Protein AF-A0AAW0CK93-F1 (afdb_monomer_lite)

Structure (mmCIF, N/CA/C/O backbone):
data_AF-A0AAW0CK93-F1
#
_entry.id   AF-A0AAW0CK93-F1
#
loop_
_atom_site.group_PDB
_atom_site.id
_atom_site.type_symbol
_atom_site.label_atom_id
_atom_site.label_alt_id
_atom_site.label_comp_id
_atom_site.label_asym_id
_atom_site.label_entity_id
_atom_site.label_seq_id
_atom_site.pdbx_PDB_ins_code
_atom_site.Cartn_x
_atom_site.Cartn_y
_atom_site.Cartn_z
_atom_site.occupancy
_atom_site.B_iso_or_equiv
_atom_site.auth_seq_id
_atom_site.auth_comp_id
_atom_site.auth_asym_id
_atom_site.auth_atom_id
_atom_site.pdbx_PDB_model_num
ATOM 1 N N . MET A 1 1 ? 8.264 -4.640 -43.968 1.00 39.88 1 MET A N 1
ATOM 2 C CA . MET A 1 1 ? 9.394 -4.719 -43.017 1.00 39.88 1 MET A CA 1
ATOM 3 C C . MET A 1 1 ? 9.968 -3.320 -42.868 1.00 39.88 1 MET A C 1
ATOM 5 O O . MET A 1 1 ? 10.603 -2.847 -43.797 1.00 39.88 1 MET A O 1
ATOM 9 N N . TYR A 1 2 ? 9.677 -2.628 -41.765 1.00 45.25 2 TYR A N 1
ATOM 10 C CA . TYR A 1 2 ? 10.269 -1.318 -41.473 1.00 45.25 2 TYR A CA 1
ATOM 11 C C . TYR A 1 2 ? 11.514 -1.537 -40.615 1.00 45.25 2 TYR A C 1
ATOM 13 O O . TYR A 1 2 ? 11.410 -2.000 -39.481 1.00 45.25 2 TYR A O 1
ATOM 21 N N . GLY A 1 3 ? 12.689 -1.271 -41.185 1.00 41.03 3 GLY A N 1
ATOM 22 C CA . GLY A 1 3 ? 13.959 -1.315 -40.470 1.00 41.03 3 GLY A CA 1
ATOM 23 C C . GLY A 1 3 ? 14.106 -0.079 -39.593 1.00 41.03 3 GLY A C 1
ATOM 24 O O . GLY A 1 3 ? 14.594 0.945 -40.057 1.00 41.03 3 GLY A O 1
ATOM 25 N N . PHE A 1 4 ? 13.669 -0.168 -38.337 1.00 44.50 4 PHE A N 1
ATOM 26 C CA . PHE A 1 4 ? 14.030 0.814 -37.317 1.00 44.50 4 PHE A CA 1
ATOM 27 C C . PHE A 1 4 ? 15.491 0.585 -36.934 1.00 44.50 4 PHE A C 1
ATOM 29 O O . PHE A 1 4 ? 15.845 -0.455 -36.379 1.00 44.50 4 PHE A O 1
ATOM 36 N N . THR A 1 5 ? 16.355 1.536 -37.274 1.00 53.88 5 THR A N 1
ATOM 37 C CA . THR A 1 5 ? 17.766 1.487 -36.895 1.00 53.88 5 THR A CA 1
ATOM 38 C C . THR A 1 5 ? 17.902 1.929 -35.437 1.00 53.88 5 THR A C 1
ATOM 40 O O . THR A 1 5 ? 17.274 2.897 -35.006 1.00 53.88 5 THR A O 1
ATOM 43 N N . SER A 1 6 ? 18.739 1.241 -34.653 1.00 52.81 6 SER A N 1
ATOM 44 C CA . SER A 1 6 ? 18.946 1.511 -33.217 1.00 52.81 6 SER A CA 1
ATOM 45 C C . SER A 1 6 ? 19.356 2.957 -32.889 1.00 52.81 6 SER A C 1
ATOM 47 O O . SER A 1 6 ? 19.274 3.373 -31.737 1.00 52.81 6 SER A O 1
ATOM 49 N N . SER A 1 7 ? 19.769 3.739 -33.891 1.00 50.81 7 SER A N 1
ATOM 50 C CA . SER A 1 7 ? 20.107 5.157 -33.755 1.00 50.81 7 SER A CA 1
ATOM 51 C C . SER A 1 7 ? 18.882 6.050 -33.509 1.00 50.81 7 SER A C 1
ATOM 53 O O . SER A 1 7 ? 18.977 6.976 -32.706 1.00 50.81 7 SER A O 1
ATOM 55 N N . GLN A 1 8 ? 17.721 5.753 -34.107 1.00 55.56 8 GLN A N 1
ATOM 56 C CA . GLN A 1 8 ? 16.501 6.552 -33.897 1.00 55.56 8 GLN A CA 1
ATOM 57 C C . GLN A 1 8 ? 15.962 6.419 -32.466 1.00 55.56 8 GLN A C 1
ATOM 59 O O . GLN A 1 8 ? 15.512 7.398 -31.879 1.00 55.56 8 GLN A O 1
ATOM 64 N N . TYR A 1 9 ? 16.126 5.244 -31.853 1.00 59.44 9 TYR A N 1
ATOM 65 C CA . TYR A 1 9 ? 15.656 4.980 -30.491 1.00 59.44 9 TYR A CA 1
ATOM 66 C C . TYR A 1 9 ? 16.345 5.857 -29.433 1.00 59.44 9 TYR A C 1
ATOM 68 O O . TYR A 1 9 ? 15.723 6.249 -28.449 1.00 59.44 9 TYR A O 1
ATOM 76 N N . LEU A 1 10 ? 17.628 6.185 -29.624 1.00 54.22 10 LEU A N 1
ATOM 77 C CA . LEU A 1 10 ? 18.375 7.028 -28.684 1.00 54.22 10 LEU A CA 1
ATOM 78 C C . LEU A 1 10 ? 17.988 8.509 -28.797 1.00 54.22 10 LEU A C 1
ATOM 80 O O . LEU A 1 10 ? 17.931 9.202 -27.782 1.00 54.22 10 LEU A O 1
ATOM 84 N N . VAL A 1 11 ? 17.675 8.979 -30.008 1.00 64.38 11 VAL A N 1
ATOM 85 C CA . VAL A 1 11 ? 17.217 10.357 -30.243 1.00 64.38 11 VAL A CA 1
ATOM 86 C C . VAL A 1 11 ? 15.824 10.565 -29.646 1.00 64.38 11 VAL A C 1
ATOM 88 O O . VAL A 1 11 ? 15.601 11.551 -28.943 1.00 64.38 11 VAL A O 1
ATOM 91 N N . ASP A 1 12 ? 14.921 9.598 -29.816 1.00 58.44 12 ASP A N 1
ATOM 92 C CA . ASP A 1 12 ? 13.561 9.685 -29.276 1.00 58.44 12 ASP A CA 1
ATOM 93 C C . ASP A 1 12 ? 13.537 9.672 -27.739 1.00 58.44 12 ASP A C 1
ATOM 95 O O . ASP A 1 12 ? 12.766 10.411 -27.124 1.00 58.44 12 ASP A O 1
ATOM 99 N N . VAL A 1 13 ? 14.423 8.908 -27.087 1.00 62.16 13 VAL A N 1
ATOM 100 C CA . VAL A 1 13 ? 14.549 8.907 -25.616 1.00 62.16 13 VAL A CA 1
ATOM 101 C C . VAL A 1 13 ? 15.081 10.248 -25.093 1.00 62.16 13 VAL A C 1
ATOM 103 O O . VAL A 1 13 ? 14.591 10.740 -24.075 1.00 62.16 13 VAL A O 1
ATOM 106 N N . ALA A 1 14 ? 16.034 10.875 -25.790 1.00 62.53 14 ALA A N 1
ATOM 107 C CA . ALA A 1 14 ? 16.561 12.185 -25.406 1.00 62.53 14 ALA A CA 1
ATOM 108 C C . ALA A 1 14 ? 15.508 13.302 -25.543 1.00 62.53 14 ALA A C 1
ATOM 110 O O . ALA A 1 14 ? 15.401 14.158 -24.662 1.00 62.53 14 ALA A O 1
ATOM 111 N N . ILE A 1 15 ? 14.682 13.259 -26.595 1.00 70.06 15 ILE A N 1
ATOM 112 C CA . ILE A 1 15 ? 13.577 14.210 -26.813 1.00 70.06 15 ILE A CA 1
ATOM 113 C C . ILE A 1 15 ? 12.449 14.007 -25.787 1.00 70.06 15 ILE A C 1
ATOM 115 O O . ILE A 1 15 ? 11.804 14.970 -25.365 1.00 70.06 15 ILE A O 1
ATOM 119 N N . LEU A 1 16 ? 12.209 12.771 -25.337 1.00 62.50 16 LEU A N 1
ATOM 120 C CA . LEU A 1 16 ? 11.184 12.497 -24.328 1.00 62.50 16 LEU A CA 1
ATOM 121 C C . LEU A 1 16 ? 11.581 13.009 -22.932 1.00 62.50 16 LEU A C 1
ATOM 123 O O . LEU A 1 16 ? 10.722 13.453 -22.173 1.00 62.50 16 LEU A O 1
ATOM 127 N N . LEU A 1 17 ? 12.876 12.968 -22.597 1.00 62.78 17 LEU A N 1
ATOM 128 C CA . LEU A 1 17 ? 13.397 13.458 -21.316 1.00 62.78 17 LEU A CA 1
ATOM 129 C C . LEU A 1 17 ? 13.457 14.990 -21.244 1.00 62.78 17 LEU A C 1
ATOM 131 O O . LEU A 1 17 ? 13.272 15.545 -20.161 1.00 62.78 17 LEU A O 1
ATOM 135 N N . SER A 1 18 ? 13.657 15.682 -22.371 1.00 66.00 18 SER A N 1
ATOM 136 C CA . SER A 1 18 ? 13.684 17.151 -22.416 1.00 66.00 18 SER A CA 1
ATOM 137 C C . SER A 1 18 ? 12.297 17.803 -22.344 1.00 66.00 18 SER A C 1
ATOM 139 O O . SER A 1 18 ? 12.198 18.971 -21.977 1.00 66.00 18 SER A O 1
ATOM 141 N N . ASN A 1 19 ? 11.224 17.054 -22.626 1.00 63.69 19 ASN A N 1
ATOM 142 C CA . ASN A 1 19 ? 9.841 17.547 -22.602 1.00 63.69 19 ASN A CA 1
ATOM 143 C C . ASN A 1 19 ? 9.056 17.179 -21.331 1.00 63.69 19 ASN A C 1
ATOM 145 O O . ASN A 1 19 ? 7.844 17.398 -21.271 1.00 63.69 19 ASN A O 1
ATOM 149 N N . LEU A 1 20 ? 9.704 16.624 -20.299 1.00 61.06 20 LEU A N 1
ATOM 150 C CA . LEU A 1 20 ? 9.025 16.382 -19.027 1.00 61.06 20 LEU A CA 1
ATOM 151 C C . LEU A 1 20 ? 8.654 17.730 -18.379 1.00 61.06 20 LEU A C 1
ATOM 153 O O . LEU A 1 20 ? 9.548 18.529 -18.088 1.00 61.06 20 LEU A O 1
ATOM 157 N N . PRO A 1 21 ? 7.359 18.005 -18.125 1.00 47.47 21 PRO A N 1
ATOM 158 C CA . PRO A 1 21 ? 6.943 19.256 -17.514 1.00 47.47 21 PRO A CA 1
ATOM 159 C C . PRO A 1 21 ? 7.542 19.346 -16.111 1.00 47.47 21 PRO A C 1
ATOM 161 O O . PRO A 1 21 ? 7.198 18.571 -15.214 1.00 47.47 21 PRO A O 1
ATOM 164 N N . THR A 1 22 ? 8.442 20.309 -15.911 1.00 53.31 22 THR A N 1
ATOM 165 C CA . THR A 1 22 ? 8.939 20.695 -14.592 1.00 53.31 22 THR A CA 1
ATOM 166 C C . THR A 1 22 ? 7.770 21.272 -13.806 1.00 53.31 22 THR A C 1
ATOM 168 O O . THR A 1 22 ? 7.430 22.451 -13.884 1.00 53.31 22 THR A O 1
ATOM 171 N N . ARG A 1 23 ? 7.091 20.392 -13.068 1.00 49.09 23 ARG A N 1
ATOM 172 C CA . ARG A 1 23 ? 5.984 20.742 -12.186 1.00 49.09 23 ARG A CA 1
ATOM 173 C C . ARG A 1 23 ? 6.537 21.660 -11.094 1.00 49.09 23 ARG A C 1
ATOM 175 O O . ARG A 1 23 ? 7.122 21.191 -10.123 1.00 49.09 23 ARG A O 1
ATOM 182 N N . ARG A 1 24 ? 6.390 22.975 -11.285 1.00 47.03 24 ARG A N 1
ATOM 183 C CA . ARG A 1 24 ? 6.686 24.002 -10.280 1.00 47.03 24 ARG A CA 1
ATOM 184 C C . ARG A 1 24 ? 5.765 23.773 -9.081 1.00 47.03 24 ARG A C 1
ATOM 186 O O . ARG A 1 24 ? 4.604 24.166 -9.106 1.00 47.03 24 ARG A O 1
ATOM 193 N N . SER A 1 25 ? 6.263 23.096 -8.051 1.00 44.84 25 SER A N 1
ATOM 194 C CA . SER A 1 25 ? 5.653 23.129 -6.723 1.00 44.84 25 SER A CA 1
ATOM 195 C C . SER A 1 25 ? 6.022 24.446 -6.030 1.00 44.84 25 SER A C 1
ATOM 197 O O . SER A 1 25 ? 7.159 24.901 -6.189 1.00 44.84 25 SER A O 1
ATOM 199 N N . PRO A 1 26 ? 5.112 25.050 -5.249 1.00 55.62 26 PRO A N 1
ATOM 200 C CA . PRO A 1 26 ? 5.429 26.228 -4.458 1.00 55.62 26 PRO A CA 1
ATOM 201 C C . PRO A 1 26 ? 6.499 25.912 -3.405 1.00 55.62 26 PRO A C 1
ATOM 203 O O . PRO A 1 26 ? 6.617 24.793 -2.904 1.00 55.62 26 PRO A O 1
ATOM 206 N N . GLN A 1 27 ? 7.313 26.933 -3.162 1.00 49.75 27 GLN A N 1
ATOM 207 C CA . GLN A 1 27 ? 8.606 26.945 -2.491 1.00 49.75 27 GLN A CA 1
ATOM 208 C C . GLN A 1 27 ? 8.634 26.209 -1.141 1.00 49.75 27 GLN A C 1
ATOM 210 O O . GLN A 1 27 ? 7.911 26.542 -0.207 1.00 49.75 27 GLN A O 1
ATOM 215 N N . ARG A 1 28 ? 9.569 25.263 -1.019 1.00 42.66 28 ARG A N 1
ATOM 216 C CA . ARG A 1 28 ? 10.242 24.931 0.242 1.00 42.66 28 ARG A CA 1
ATOM 217 C C . ARG A 1 28 ? 11.744 25.153 0.034 1.00 42.66 28 ARG A C 1
ATOM 219 O O . ARG A 1 28 ? 12.216 24.877 -1.072 1.00 42.66 28 ARG A O 1
ATOM 226 N N . PRO A 1 29 ? 12.486 25.662 1.032 1.00 46.41 29 PRO A N 1
ATOM 227 C CA . PRO A 1 29 ? 13.915 25.919 0.897 1.00 46.41 29 PRO A CA 1
ATOM 228 C C . PRO A 1 29 ? 14.659 24.610 0.619 1.00 46.41 29 PRO A C 1
ATOM 230 O O . PRO A 1 29 ? 14.556 23.629 1.353 1.00 46.41 29 PRO A O 1
ATOM 233 N N . VAL A 1 30 ? 15.354 24.605 -0.514 1.00 41.44 30 VAL A N 1
ATOM 234 C CA . VAL A 1 30 ? 16.080 23.473 -1.079 1.00 41.44 30 VAL A CA 1
ATOM 235 C C . VAL A 1 30 ? 17.460 23.425 -0.434 1.00 41.44 30 VAL A C 1
ATOM 237 O O . VAL A 1 30 ? 18.284 24.307 -0.664 1.00 41.44 30 VAL A O 1
ATOM 240 N N . LEU A 1 31 ? 17.724 22.374 0.342 1.00 48.28 31 LEU A N 1
ATOM 241 C CA . LEU A 1 31 ? 19.091 21.908 0.556 1.00 48.28 31 LEU A CA 1
ATOM 242 C C . LEU A 1 31 ? 19.623 21.399 -0.789 1.00 48.28 31 LEU A C 1
ATOM 244 O O . LEU A 1 31 ? 18.987 20.584 -1.459 1.00 48.28 31 LEU A O 1
ATOM 248 N N . ALA A 1 32 ? 20.756 21.965 -1.192 1.00 43.97 32 ALA A N 1
ATOM 249 C CA . ALA A 1 32 ? 21.388 21.798 -2.489 1.00 43.97 32 ALA A CA 1
ATOM 250 C C . ALA A 1 32 ? 21.559 20.320 -2.901 1.00 43.97 32 ALA A C 1
ATOM 252 O O . ALA A 1 32 ? 22.126 19.534 -2.139 1.00 43.97 32 ALA A O 1
ATOM 253 N N . PRO A 1 33 ? 21.155 19.928 -4.123 1.00 48.72 33 PRO A N 1
ATOM 254 C CA . PRO A 1 33 ? 21.622 18.689 -4.718 1.00 48.72 33 PRO A CA 1
ATOM 255 C C . PRO A 1 33 ? 23.027 18.898 -5.293 1.00 48.72 33 PRO A C 1
ATOM 257 O O . PRO A 1 33 ? 23.225 19.674 -6.230 1.00 48.72 33 PRO A O 1
ATOM 260 N N . CYS A 1 34 ? 24.003 18.177 -4.739 1.00 41.59 34 CYS A N 1
ATOM 261 C CA . CYS A 1 34 ? 25.299 17.977 -5.373 1.00 41.59 34 CYS A CA 1
ATOM 262 C C . CYS A 1 34 ? 25.100 17.438 -6.795 1.00 41.59 34 CYS A C 1
ATOM 264 O O . CYS A 1 34 ? 24.426 16.433 -7.027 1.00 41.59 34 CYS A O 1
ATOM 266 N N . LEU A 1 35 ? 25.694 18.162 -7.734 1.00 44.03 35 LEU A N 1
ATOM 267 C CA . LEU A 1 35 ? 25.667 17.952 -9.170 1.00 44.03 35 LEU A CA 1
ATOM 268 C C . LEU A 1 35 ? 26.201 16.559 -9.532 1.00 44.03 35 LEU A C 1
ATOM 270 O O . LEU A 1 35 ? 27.408 16.328 -9.517 1.00 44.03 35 LEU A O 1
ATOM 274 N N . VAL A 1 36 ? 25.317 15.650 -9.947 1.00 44.72 36 VAL A N 1
ATOM 275 C CA . VAL A 1 36 ? 25.708 14.507 -10.784 1.00 44.72 36 VAL A CA 1
ATOM 276 C C . VAL A 1 36 ? 25.799 15.021 -12.217 1.00 44.72 36 VAL A C 1
ATOM 278 O O . VAL A 1 36 ? 24.871 14.925 -13.016 1.00 44.72 36 VAL A O 1
ATOM 281 N N . SER A 1 37 ? 26.932 15.658 -12.499 1.00 48.31 37 SER A N 1
ATOM 282 C CA . SER A 1 37 ? 27.385 15.992 -13.843 1.00 48.31 37 SER A CA 1
ATOM 283 C C . SER A 1 37 ? 28.100 14.766 -14.406 1.00 48.31 37 SER A C 1
ATOM 285 O O . SER A 1 37 ? 29.305 14.601 -14.243 1.00 48.31 37 SER A O 1
ATOM 287 N N . THR A 1 38 ? 27.351 13.857 -15.024 1.00 50.09 38 THR A N 1
ATOM 288 C CA . THR A 1 38 ? 27.930 12.766 -15.818 1.00 50.09 38 THR A CA 1
ATOM 289 C C . THR A 1 38 ? 27.483 12.900 -17.264 1.00 50.09 38 THR A C 1
ATOM 291 O O . THR A 1 38 ? 26.428 12.417 -17.659 1.00 50.09 38 THR A O 1
ATOM 294 N N . ALA A 1 39 ? 28.335 13.600 -18.014 1.00 44.12 39 ALA A N 1
ATOM 295 C CA . ALA A 1 39 ? 28.773 13.263 -19.363 1.00 44.12 39 ALA A CA 1
ATOM 296 C C . ALA A 1 39 ? 27.678 12.953 -20.402 1.00 44.12 39 ALA A C 1
ATOM 298 O O . ALA A 1 39 ? 27.430 11.804 -20.765 1.00 44.12 39 ALA A O 1
ATOM 299 N N . LEU A 1 40 ? 27.123 14.016 -20.987 1.00 44.31 40 LEU A N 1
ATOM 300 C CA . LEU A 1 40 ? 26.55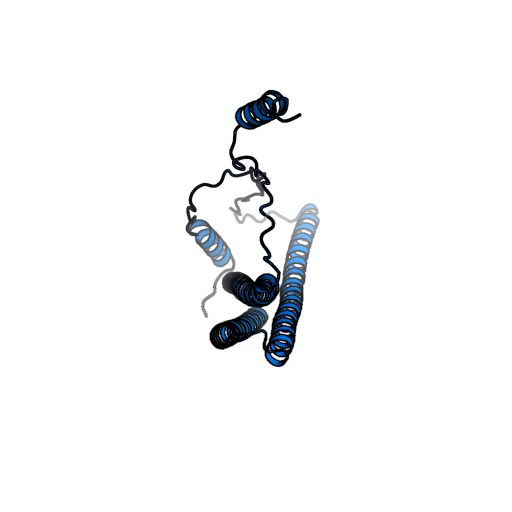9 13.966 -22.334 1.00 44.31 40 LEU A CA 1
ATOM 301 C C . LEU A 1 40 ? 27.735 13.932 -23.332 1.00 44.31 40 LEU A C 1
ATOM 303 O O . LEU A 1 40 ? 28.229 14.970 -23.766 1.00 44.31 40 LEU A O 1
ATOM 307 N N . VAL A 1 41 ? 28.258 12.740 -23.629 1.00 49.91 41 VAL A N 1
ATOM 308 C CA . VAL A 1 41 ? 29.292 12.562 -24.661 1.00 49.91 41 VAL A CA 1
ATOM 309 C C . VAL A 1 41 ? 28.622 12.624 -26.031 1.00 49.91 41 VAL A C 1
ATOM 311 O O . VAL A 1 41 ? 27.844 11.746 -26.400 1.00 49.91 41 VAL A O 1
ATOM 314 N N . CYS A 1 42 ? 28.930 13.682 -26.780 1.00 43.22 42 CYS A N 1
ATOM 315 C CA . CYS A 1 42 ? 28.555 13.859 -28.176 1.00 43.22 42 CYS A CA 1
ATOM 316 C C . CYS A 1 42 ? 29.108 12.710 -29.038 1.00 43.22 42 CYS A C 1
ATOM 318 O O . CYS A 1 42 ? 30.294 12.664 -29.355 1.00 43.22 42 CYS A O 1
ATOM 320 N N . LEU A 1 43 ? 28.230 11.793 -29.444 1.00 45.09 43 LEU A N 1
ATOM 321 C CA . LEU A 1 43 ? 28.485 10.772 -30.460 1.00 45.09 43 LEU A CA 1
ATOM 322 C C . LEU A 1 43 ? 28.196 11.349 -31.852 1.00 45.09 43 LEU A C 1
ATOM 324 O O . LEU A 1 43 ? 27.156 11.094 -32.450 1.00 45.09 43 LEU A O 1
ATOM 328 N N . SER A 1 44 ? 29.136 12.121 -32.386 1.00 48.28 44 SER A N 1
ATOM 329 C CA . SER A 1 44 ? 29.250 12.366 -33.828 1.00 48.28 44 SER A CA 1
ATOM 330 C C . SER A 1 44 ? 30.382 11.490 -34.364 1.00 48.28 44 SER A C 1
ATOM 332 O O . SER A 1 44 ? 31.514 11.936 -34.534 1.00 48.28 44 SER A O 1
ATOM 334 N N . PHE A 1 45 ? 30.081 10.200 -34.543 1.00 45.00 45 PHE A N 1
ATOM 335 C CA . PHE A 1 45 ? 31.020 9.201 -35.050 1.00 45.00 45 PHE A CA 1
ATOM 336 C C . PHE A 1 45 ? 31.064 9.287 -36.580 1.00 45.00 45 PHE A C 1
ATOM 338 O O . PHE A 1 45 ? 30.180 8.796 -37.279 1.00 45.00 45 PHE A O 1
ATOM 345 N N . SER A 1 46 ? 32.089 9.962 -37.093 1.00 52.16 46 SER A N 1
ATOM 346 C CA . SER A 1 46 ? 32.427 9.955 -38.514 1.00 52.16 46 SER A CA 1
ATOM 347 C C . SER A 1 46 ? 33.009 8.583 -38.870 1.00 52.16 46 SER A C 1
ATOM 349 O O . SER A 1 46 ? 34.011 8.160 -38.292 1.00 52.16 46 SER A O 1
ATOM 351 N N . THR A 1 47 ? 32.364 7.855 -39.782 1.00 48.81 47 THR A N 1
ATOM 352 C CA . THR A 1 47 ? 32.761 6.509 -40.218 1.00 48.81 47 THR A CA 1
ATOM 353 C C . THR A 1 47 ? 33.959 6.575 -41.165 1.00 48.81 47 THR A C 1
ATOM 355 O O . THR A 1 47 ? 33.828 6.424 -42.377 1.00 48.81 47 THR A O 1
ATOM 358 N N . SER A 1 48 ? 35.141 6.801 -40.607 1.00 54.34 48 SER A N 1
ATOM 359 C CA . SER A 1 48 ? 36.416 6.486 -41.246 1.00 54.34 48 SER A CA 1
ATOM 360 C C . SER A 1 48 ? 36.997 5.315 -40.469 1.00 54.34 48 SER A C 1
ATOM 362 O O . SER A 1 48 ? 37.344 5.487 -39.306 1.00 54.34 48 SER A O 1
ATOM 364 N N . ILE A 1 49 ? 37.040 4.125 -41.070 1.00 52.06 49 ILE A N 1
ATOM 365 C CA . ILE A 1 49 ? 37.576 2.906 -40.449 1.00 52.06 49 ILE A CA 1
ATOM 366 C C . ILE A 1 49 ? 39.100 2.907 -40.665 1.00 52.06 49 ILE A C 1
ATOM 368 O O . ILE A 1 49 ? 39.530 2.642 -41.790 1.00 52.06 49 ILE A O 1
ATOM 372 N N . PRO A 1 50 ? 39.939 3.223 -39.656 1.00 53.66 50 PRO A N 1
ATOM 373 C CA . PRO A 1 50 ? 41.376 3.018 -39.775 1.00 53.66 50 PRO A CA 1
ATOM 374 C C . PRO A 1 50 ? 41.725 1.520 -39.665 1.00 53.66 50 PRO A C 1
ATOM 376 O O . PRO A 1 50 ? 40.973 0.746 -39.065 1.00 53.66 50 PRO A O 1
ATOM 379 N N . PRO A 1 51 ? 42.873 1.093 -40.221 1.00 57.75 51 PRO A N 1
ATOM 380 C CA . PRO A 1 51 ? 43.369 -0.271 -40.076 1.00 57.75 51 PRO A CA 1
ATOM 381 C C . PRO A 1 51 ? 43.684 -0.601 -38.605 1.00 57.75 51 PRO A C 1
ATOM 383 O O . PRO A 1 51 ? 44.289 0.192 -37.885 1.00 57.75 51 PRO A O 1
ATOM 386 N N . LEU A 1 52 ? 43.248 -1.790 -38.180 1.00 46.09 52 LEU A N 1
ATOM 387 C CA . LEU A 1 52 ? 43.285 -2.302 -36.808 1.00 46.09 52 LEU A CA 1
ATOM 388 C C . LEU A 1 52 ? 44.723 -2.466 -36.288 1.00 46.09 52 LEU A C 1
ATOM 390 O O . LEU A 1 52 ? 45.446 -3.371 -36.701 1.00 46.09 52 LEU A O 1
ATOM 394 N N . THR A 1 53 ? 45.115 -1.620 -35.337 1.00 59.56 53 THR A N 1
ATOM 395 C CA . THR A 1 53 ? 46.297 -1.815 -34.485 1.00 59.56 53 THR A CA 1
ATOM 396 C C . THR A 1 53 ? 45.896 -2.543 -33.189 1.00 59.56 53 THR A C 1
ATOM 398 O O . THR A 1 53 ? 44.731 -2.478 -32.783 1.00 59.56 53 THR A O 1
ATOM 401 N N . PRO A 1 54 ? 46.824 -3.244 -32.504 1.00 58.44 54 PRO A N 1
ATOM 402 C CA . PRO A 1 54 ? 46.528 -4.041 -31.303 1.00 58.44 54 PRO A CA 1
ATOM 403 C C . PRO A 1 54 ? 45.883 -3.264 -30.135 1.00 58.44 54 PRO A C 1
ATOM 405 O O . PRO A 1 54 ? 45.313 -3.891 -29.248 1.00 58.44 54 PRO A O 1
ATOM 408 N N . SER A 1 55 ? 45.870 -1.924 -30.156 1.00 58.06 55 SER A N 1
ATOM 409 C CA . SER A 1 55 ? 45.163 -1.097 -29.163 1.00 58.06 55 SER A CA 1
ATOM 410 C C . SER A 1 55 ? 43.633 -1.107 -29.308 1.00 58.06 55 SER A C 1
ATOM 412 O O . SER A 1 55 ? 42.919 -0.775 -28.362 1.00 58.06 55 SER A O 1
ATOM 414 N N . MET A 1 56 ? 43.090 -1.511 -30.463 1.00 54.97 56 MET A N 1
ATOM 415 C CA . MET A 1 56 ? 41.637 -1.556 -30.672 1.00 54.97 56 MET A CA 1
ATOM 416 C C . MET A 1 56 ? 40.965 -2.769 -30.016 1.00 54.97 56 MET A C 1
ATOM 418 O O . MET A 1 56 ? 39.791 -2.691 -29.652 1.00 54.97 56 MET A O 1
ATOM 422 N N . ALA A 1 57 ? 41.694 -3.873 -29.825 1.00 59.97 57 ALA A N 1
ATOM 423 C CA . ALA A 1 57 ? 41.163 -5.065 -29.166 1.00 59.97 57 ALA A CA 1
ATOM 424 C C . ALA A 1 57 ? 40.876 -4.812 -27.672 1.00 59.97 57 ALA A C 1
ATOM 426 O O . ALA A 1 57 ? 39.836 -5.230 -27.163 1.00 59.97 57 ALA A O 1
ATOM 427 N N . GLU A 1 58 ? 41.743 -4.057 -26.990 1.00 55.84 58 GLU A N 1
ATOM 428 C CA . GLU A 1 58 ? 41.554 -3.680 -25.582 1.00 55.84 58 GLU A CA 1
ATOM 429 C C . GLU A 1 58 ? 40.398 -2.685 -25.398 1.00 55.84 58 GLU A C 1
ATOM 431 O O . GLU A 1 58 ? 39.582 -2.843 -24.487 1.00 55.84 58 GLU A O 1
ATOM 436 N N . ALA A 1 59 ? 40.249 -1.710 -26.303 1.00 58.97 59 ALA A N 1
ATOM 437 C CA . ALA A 1 59 ? 39.131 -0.765 -26.267 1.00 58.97 59 ALA A CA 1
ATOM 438 C C . ALA A 1 59 ? 37.771 -1.452 -26.507 1.00 58.97 59 ALA A C 1
ATOM 440 O O . ALA A 1 59 ? 36.782 -1.129 -25.845 1.00 58.97 59 ALA A O 1
ATOM 441 N N . ALA A 1 60 ? 37.717 -2.436 -27.412 1.00 58.69 60 ALA A N 1
ATOM 442 C CA . ALA A 1 60 ? 36.510 -3.221 -27.666 1.00 58.69 60 ALA A CA 1
ATOM 443 C C . ALA A 1 60 ? 36.126 -4.109 -26.467 1.00 58.69 60 ALA A C 1
ATOM 445 O O . ALA A 1 60 ? 34.947 -4.186 -26.111 1.00 58.69 60 ALA A O 1
ATOM 446 N N . ALA A 1 61 ? 37.106 -4.727 -25.798 1.00 61.25 61 ALA A N 1
ATOM 447 C CA . ALA A 1 61 ? 36.875 -5.516 -24.588 1.00 61.25 61 ALA A CA 1
ATOM 448 C C . ALA A 1 61 ? 36.365 -4.653 -23.418 1.00 61.25 61 ALA A C 1
ATOM 450 O O . ALA A 1 61 ? 35.443 -5.064 -22.711 1.00 61.25 61 ALA A O 1
ATOM 451 N N . ALA A 1 62 ? 36.889 -3.432 -23.253 1.00 60.44 62 ALA A N 1
ATOM 452 C CA . ALA A 1 62 ? 36.411 -2.483 -22.245 1.00 60.44 62 ALA A CA 1
ATOM 453 C C . ALA A 1 62 ? 34.955 -2.044 -22.495 1.00 60.44 62 ALA A C 1
ATOM 455 O O . ALA A 1 62 ? 34.157 -1.987 -21.557 1.00 60.44 62 ALA A O 1
ATOM 456 N N . PHE A 1 63 ? 34.573 -1.801 -23.755 1.00 59.06 63 PHE A N 1
ATOM 457 C CA . PHE A 1 63 ? 33.192 -1.461 -24.121 1.00 59.06 63 PHE A CA 1
ATOM 458 C C . PHE A 1 63 ? 32.215 -2.624 -23.913 1.00 59.06 63 PHE A C 1
ATOM 460 O O . PHE A 1 63 ? 31.121 -2.420 -23.383 1.00 59.06 63 PHE A O 1
ATOM 467 N N . LEU A 1 64 ? 32.604 -3.848 -24.281 1.00 60.47 64 LEU A N 1
ATOM 468 C CA . LEU A 1 64 ? 31.791 -5.043 -24.035 1.00 60.47 64 LEU A CA 1
ATOM 469 C C . LEU A 1 64 ? 31.649 -5.328 -22.531 1.00 60.47 64 LEU A C 1
ATOM 471 O O . LEU A 1 64 ? 30.556 -5.664 -22.073 1.00 60.47 64 LEU A O 1
ATOM 475 N N . GLY A 1 65 ? 32.714 -5.111 -21.752 1.00 60.28 65 GLY A N 1
ATOM 476 C CA . GLY A 1 65 ? 32.685 -5.201 -20.291 1.00 60.28 65 GLY A CA 1
ATOM 477 C C . GLY A 1 65 ? 31.756 -4.167 -19.648 1.00 60.28 65 GLY A C 1
ATOM 478 O O . GLY A 1 65 ? 30.950 -4.517 -18.787 1.00 60.28 65 GLY A O 1
ATOM 479 N N . ALA A 1 66 ? 31.797 -2.910 -20.104 1.00 60.19 66 ALA A N 1
ATOM 480 C CA . ALA A 1 66 ? 30.912 -1.850 -19.617 1.00 60.19 66 ALA A CA 1
ATOM 481 C C . ALA A 1 66 ? 29.437 -2.076 -20.005 1.00 60.19 66 ALA A C 1
ATOM 483 O O . ALA A 1 66 ? 28.537 -1.802 -19.214 1.00 60.19 66 ALA A O 1
ATOM 484 N N . GLY A 1 67 ? 29.163 -2.622 -21.194 1.00 58.34 67 GLY A N 1
ATOM 485 C CA . GLY A 1 67 ? 27.802 -2.987 -21.600 1.00 58.34 67 GLY A CA 1
ATOM 486 C C . GLY A 1 67 ? 27.215 -4.128 -20.760 1.00 58.34 67 GLY A C 1
ATOM 487 O O . GLY A 1 67 ? 26.048 -4.074 -20.360 1.00 58.34 67 GLY A O 1
ATOM 488 N N . ALA A 1 68 ? 28.029 -5.139 -20.438 1.00 61.66 68 ALA A N 1
ATOM 489 C CA . ALA A 1 68 ? 27.605 -6.288 -19.639 1.00 61.66 68 ALA A CA 1
ATOM 490 C C . ALA A 1 68 ? 27.240 -5.909 -18.191 1.00 61.66 68 ALA A C 1
ATOM 492 O O . ALA A 1 68 ? 26.254 -6.420 -17.652 1.00 61.66 68 ALA A O 1
ATOM 493 N N . THR A 1 69 ? 27.975 -4.981 -17.566 1.00 62.81 69 THR A N 1
ATOM 494 C CA . THR A 1 69 ? 27.689 -4.538 -16.188 1.00 62.81 69 THR A CA 1
ATOM 495 C C . THR A 1 69 ? 26.385 -3.744 -16.090 1.00 62.81 69 THR A C 1
ATOM 497 O O . THR A 1 69 ? 25.603 -3.968 -15.164 1.00 62.81 69 THR A O 1
ATOM 500 N N . VAL A 1 70 ? 26.089 -2.884 -17.072 1.00 60.53 70 VAL A N 1
ATOM 501 C CA . VAL A 1 70 ? 24.820 -2.134 -17.132 1.00 60.53 70 VAL A CA 1
ATOM 502 C C . VAL A 1 70 ? 23.629 -3.078 -17.337 1.00 60.53 70 VAL A C 1
ATOM 504 O O . VAL A 1 70 ? 22.601 -2.931 -16.672 1.00 60.53 70 VAL A O 1
ATOM 507 N N . GLY A 1 71 ? 23.777 -4.091 -18.198 1.00 58.69 71 GLY A N 1
ATOM 508 C CA . GLY A 1 71 ? 22.749 -5.114 -18.412 1.00 58.69 71 GLY A CA 1
ATOM 509 C C . GLY A 1 71 ? 22.445 -5.932 -17.150 1.00 58.69 71 GLY A C 1
ATOM 510 O O . GLY A 1 71 ? 21.278 -6.104 -16.789 1.00 58.69 71 GLY A O 1
ATOM 511 N N . ALA A 1 72 ? 23.480 -6.382 -16.434 1.00 60.66 72 ALA A N 1
ATOM 512 C CA . ALA A 1 72 ? 23.319 -7.131 -15.187 1.00 60.66 72 ALA A CA 1
ATOM 513 C C . ALA A 1 72 ? 22.662 -6.286 -14.078 1.00 60.66 72 ALA A C 1
ATOM 515 O O . ALA A 1 72 ? 21.748 -6.759 -13.399 1.00 60.66 72 ALA A O 1
ATOM 516 N N . ALA A 1 73 ? 23.056 -5.016 -13.933 1.00 60.72 73 ALA A N 1
ATOM 517 C CA . ALA A 1 73 ? 22.473 -4.109 -12.943 1.00 60.72 73 ALA A CA 1
ATOM 518 C C . ALA A 1 73 ? 20.976 -3.843 -13.192 1.00 60.72 73 ALA A C 1
ATOM 520 O O . ALA A 1 73 ? 20.185 -3.812 -12.246 1.00 60.72 73 ALA A O 1
ATOM 521 N N . ALA A 1 74 ? 20.561 -3.707 -14.457 1.00 60.47 74 ALA A N 1
ATOM 522 C CA . ALA A 1 74 ? 19.156 -3.515 -14.813 1.00 60.47 74 ALA A CA 1
ATOM 523 C C . ALA A 1 74 ? 18.287 -4.746 -14.487 1.00 60.47 74 ALA A C 1
ATOM 525 O O . ALA A 1 74 ? 17.159 -4.596 -14.008 1.00 60.47 74 ALA A O 1
ATOM 526 N N . LEU A 1 75 ? 18.814 -5.960 -14.692 1.00 60.59 75 LEU A N 1
ATOM 527 C CA . LEU A 1 75 ? 18.109 -7.205 -14.366 1.00 60.59 75 LEU A CA 1
ATOM 528 C C . LEU A 1 75 ? 17.959 -7.405 -12.851 1.00 60.59 75 LEU A C 1
ATOM 530 O O . LEU A 1 75 ? 16.866 -7.724 -12.380 1.00 60.59 75 LEU A O 1
ATOM 534 N N . VAL A 1 76 ? 19.018 -7.152 -12.077 1.00 64.12 76 VAL A N 1
ATOM 535 C CA . VAL A 1 7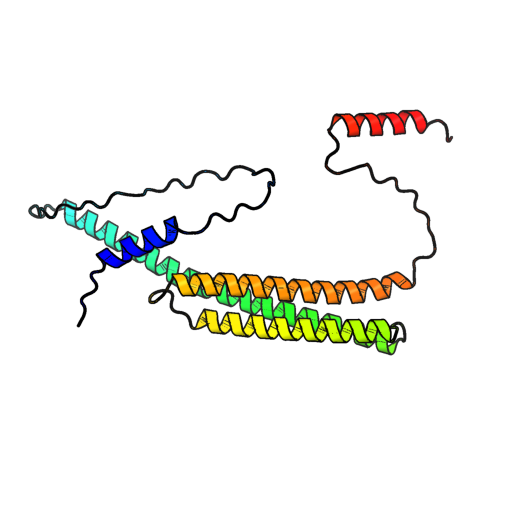6 ? 18.987 -7.271 -10.607 1.00 64.12 76 VAL A CA 1
ATOM 536 C C . VAL A 1 76 ? 18.112 -6.182 -9.970 1.00 64.12 76 VAL A C 1
ATOM 538 O O . VAL A 1 76 ? 17.402 -6.437 -8.997 1.00 64.12 76 VAL A O 1
ATOM 541 N N . GLY A 1 77 ? 18.089 -4.972 -10.536 1.00 61.03 77 GLY A N 1
ATOM 542 C CA . GLY A 1 77 ? 17.273 -3.868 -10.022 1.00 61.03 77 GLY A CA 1
ATOM 543 C C . GLY A 1 77 ? 15.759 -4.116 -10.095 1.00 61.03 77 GLY A C 1
ATOM 544 O O . GLY A 1 77 ? 15.011 -3.614 -9.250 1.00 61.03 77 GLY A O 1
ATOM 545 N N . GLY A 1 78 ? 15.298 -4.906 -11.071 1.00 68.06 78 GLY A N 1
ATOM 546 C CA . GLY A 1 78 ? 13.877 -5.200 -11.275 1.00 68.06 78 GLY A CA 1
ATOM 547 C C . GLY A 1 78 ? 13.273 -6.123 -10.213 1.00 68.06 78 GLY A C 1
ATOM 548 O O . GLY A 1 78 ? 12.178 -5.848 -9.720 1.00 68.06 78 GLY A O 1
ATOM 549 N N . SER A 1 79 ? 13.983 -7.186 -9.823 1.00 75.25 79 SER A N 1
ATOM 550 C CA . SER A 1 79 ? 13.475 -8.185 -8.868 1.00 75.25 79 SER A CA 1
ATOM 551 C C . SER A 1 79 ? 13.351 -7.628 -7.446 1.00 75.25 79 SER A C 1
ATOM 553 O O . SER A 1 79 ? 12.358 -7.877 -6.759 1.00 75.25 79 SER A O 1
ATOM 555 N N . GLY A 1 80 ? 14.304 -6.791 -7.024 1.00 90.38 80 GLY A N 1
ATOM 556 C CA . GLY A 1 80 ? 14.299 -6.188 -5.689 1.00 90.38 80 GLY A CA 1
ATOM 557 C C . GLY A 1 80 ? 13.142 -5.210 -5.451 1.00 90.38 80 GLY A C 1
ATOM 558 O O . GLY A 1 80 ? 12.707 -5.032 -4.314 1.00 90.38 80 GLY A O 1
ATOM 559 N N . PHE A 1 81 ? 12.617 -4.566 -6.499 1.00 92.12 81 PHE A N 1
ATOM 560 C CA . PHE A 1 81 ? 11.451 -3.693 -6.359 1.00 92.12 81 PHE A CA 1
ATOM 561 C C . PHE A 1 81 ? 10.194 -4.492 -6.001 1.00 92.12 81 PHE A C 1
ATOM 563 O O . PHE A 1 81 ? 9.532 -4.156 -5.021 1.00 92.12 81 PHE A O 1
ATOM 570 N N . THR A 1 82 ? 9.906 -5.562 -6.743 1.00 94.44 82 THR A N 1
ATOM 571 C CA . THR A 1 82 ? 8.722 -6.400 -6.523 1.00 94.44 82 THR A CA 1
ATOM 572 C C . THR A 1 82 ? 8.714 -7.006 -5.122 1.00 94.44 82 THR A C 1
ATOM 574 O O . THR A 1 82 ? 7.755 -6.791 -4.386 1.00 94.44 82 THR A O 1
ATOM 577 N N . GLY A 1 83 ? 9.805 -7.660 -4.703 1.00 94.75 83 GLY A N 1
ATOM 578 C CA . GLY A 1 83 ? 9.854 -8.336 -3.400 1.00 94.75 83 GLY A CA 1
ATOM 579 C C . GLY A 1 83 ? 9.617 -7.397 -2.209 1.00 94.75 83 GLY A C 1
ATOM 580 O O . GLY A 1 83 ? 8.880 -7.734 -1.284 1.00 94.75 83 GLY A O 1
ATOM 581 N N . ARG A 1 84 ? 10.159 -6.169 -2.249 1.00 96.12 84 ARG A N 1
ATOM 582 C CA . ARG A 1 84 ? 9.906 -5.155 -1.205 1.00 96.12 84 ARG A CA 1
ATOM 583 C C . ARG A 1 84 ? 8.445 -4.712 -1.156 1.00 96.12 84 ARG A C 1
ATOM 585 O O . ARG A 1 84 ? 7.922 -4.432 -0.080 1.00 96.12 84 ARG A O 1
ATOM 592 N N . HIS A 1 85 ? 7.803 -4.599 -2.314 1.00 97.25 85 HIS A N 1
ATOM 593 C CA . HIS A 1 85 ? 6.420 -4.148 -2.404 1.00 97.25 85 HIS A CA 1
ATOM 594 C C . HIS A 1 85 ? 5.420 -5.251 -2.033 1.00 97.25 85 HIS A C 1
ATOM 596 O O . HIS A 1 85 ? 4.437 -4.939 -1.369 1.00 97.25 85 HIS A O 1
ATOM 602 N N . GLU A 1 86 ? 5.706 -6.516 -2.348 1.00 97.56 86 GLU A N 1
ATOM 603 C CA . GLU A 1 86 ? 4.924 -7.668 -1.875 1.00 97.56 86 GLU A CA 1
ATOM 604 C C . GLU A 1 86 ? 5.006 -7.825 -0.357 1.00 97.56 86 GLU A C 1
ATOM 606 O O . GLU A 1 86 ? 3.987 -8.029 0.299 1.00 97.56 86 GLU A O 1
ATOM 611 N N . ASN A 1 87 ? 6.208 -7.690 0.216 1.00 97.38 87 ASN A N 1
ATOM 612 C CA . ASN A 1 87 ? 6.361 -7.729 1.667 1.00 97.38 87 ASN A CA 1
ATOM 613 C C . ASN A 1 87 ? 5.591 -6.585 2.338 1.00 97.38 87 ASN A C 1
ATOM 615 O O . ASN A 1 87 ? 4.820 -6.823 3.259 1.00 97.38 87 ASN A O 1
ATOM 619 N N . SER A 1 88 ? 5.728 -5.367 1.809 1.00 97.56 88 SER A N 1
ATOM 620 C CA . SER A 1 88 ? 4.972 -4.216 2.299 1.00 97.56 88 SER A CA 1
ATOM 621 C C . SER A 1 88 ? 3.461 -4.420 2.170 1.00 97.56 88 SER A C 1
ATOM 623 O O . SER A 1 88 ? 2.743 -4.065 3.087 1.00 97.56 88 SER A O 1
ATOM 625 N N . LEU A 1 89 ? 2.960 -4.998 1.074 1.00 98.12 89 LEU A N 1
ATOM 626 C CA . LEU A 1 89 ? 1.533 -5.307 0.933 1.00 98.12 89 LEU A CA 1
ATOM 627 C C . LEU A 1 89 ? 1.067 -6.306 2.006 1.00 98.12 89 LEU A C 1
ATOM 629 O O . LEU A 1 89 ? -0.005 -6.133 2.575 1.00 98.12 89 LEU A O 1
ATOM 633 N N . ARG A 1 90 ? 1.878 -7.326 2.316 1.00 98.38 90 ARG A N 1
ATOM 634 C CA . ARG A 1 90 ? 1.580 -8.292 3.383 1.00 98.38 90 ARG A CA 1
ATOM 635 C C . ARG A 1 90 ? 1.492 -7.620 4.755 1.00 98.38 90 ARG A C 1
ATOM 637 O O . ARG A 1 90 ? 0.592 -7.959 5.517 1.00 98.38 90 ARG A O 1
ATOM 644 N N . GLU A 1 91 ? 2.399 -6.690 5.047 1.00 98.00 91 GLU A N 1
ATOM 645 C CA . GLU A 1 91 ? 2.389 -5.892 6.282 1.00 98.00 91 GLU A CA 1
ATOM 646 C C . GLU A 1 91 ? 1.124 -5.027 6.381 1.00 98.00 91 GLU A C 1
ATOM 648 O O . GLU A 1 91 ? 0.461 -5.051 7.412 1.00 98.00 91 GLU A O 1
ATOM 653 N N . GLU A 1 92 ? 0.735 -4.336 5.304 1.00 97.88 92 GLU A N 1
ATOM 654 C CA . GLU A 1 92 ? -0.483 -3.509 5.284 1.00 97.88 92 GLU A CA 1
ATOM 655 C C . GLU A 1 92 ? -1.753 -4.359 5.495 1.00 97.88 92 GLU A C 1
ATOM 657 O O . GLU A 1 92 ? -2.584 -4.018 6.331 1.00 97.88 92 GLU A O 1
ATOM 662 N N . ILE A 1 93 ? -1.863 -5.525 4.842 1.00 98.31 93 ILE A N 1
ATOM 663 C CA . ILE A 1 93 ? -2.990 -6.456 5.054 1.00 98.31 93 ILE A CA 1
ATOM 664 C C . ILE A 1 93 ? -3.035 -6.945 6.510 1.00 98.31 93 ILE A C 1
ATOM 666 O O . ILE A 1 93 ? -4.110 -7.120 7.090 1.00 98.31 93 ILE A O 1
ATOM 670 N N . GLN A 1 94 ? -1.873 -7.226 7.109 1.00 98.31 94 GLN A N 1
ATOM 671 C CA . GLN A 1 94 ? -1.795 -7.622 8.515 1.00 98.31 94 GLN A CA 1
ATOM 672 C C . GLN A 1 94 ? -2.212 -6.480 9.447 1.00 98.31 94 GLN A C 1
ATOM 674 O O . GLN A 1 94 ? -2.925 -6.747 10.414 1.00 98.31 94 GLN A O 1
ATOM 679 N N . ALA A 1 95 ? -1.839 -5.235 9.139 1.00 97.38 95 ALA A N 1
ATOM 680 C CA . ALA A 1 95 ? -2.264 -4.056 9.889 1.00 97.38 95 ALA A CA 1
ATOM 681 C C . ALA A 1 95 ? -3.793 -3.901 9.862 1.00 97.38 95 ALA A C 1
ATOM 683 O O . ALA A 1 95 ? -4.412 -3.866 10.921 1.00 97.38 95 ALA A O 1
ATOM 684 N N . THR A 1 96 ? -4.423 -3.958 8.685 1.00 98.00 96 THR A N 1
ATOM 685 C CA . THR A 1 96 ? -5.890 -3.889 8.540 1.00 98.00 96 THR A CA 1
ATOM 686 C C . THR A 1 96 ? -6.603 -4.992 9.322 1.00 98.00 96 THR A C 1
ATOM 688 O O . THR A 1 96 ? -7.612 -4.748 9.991 1.00 98.00 96 THR A O 1
ATOM 691 N N . LYS A 1 97 ? -6.077 -6.226 9.280 1.00 98.19 97 LYS A N 1
ATOM 692 C CA . LYS A 1 97 ? -6.615 -7.355 10.057 1.00 98.19 97 LYS A CA 1
ATOM 693 C C . LYS A 1 97 ? -6.507 -7.122 11.557 1.00 98.19 97 LYS A C 1
ATOM 695 O O . LYS A 1 97 ? -7.473 -7.397 12.263 1.00 98.19 97 LYS A O 1
ATOM 700 N N . LYS A 1 98 ? -5.362 -6.621 12.023 1.00 97.88 98 LYS A N 1
ATOM 701 C CA . LYS A 1 98 ? -5.148 -6.288 13.430 1.00 97.88 98 LYS A CA 1
ATOM 702 C C . LYS A 1 98 ? -6.122 -5.196 13.877 1.00 97.88 98 LYS A C 1
ATOM 704 O O . LYS A 1 98 ? -6.889 -5.443 14.794 1.00 97.88 98 LYS A O 1
ATOM 709 N N . SER A 1 99 ? -6.199 -4.071 13.164 1.00 96.94 99 SER A N 1
ATOM 710 C CA . SER A 1 99 ? -7.137 -2.987 13.493 1.00 96.94 99 SER A CA 1
ATOM 711 C C . SER A 1 99 ? -8.595 -3.453 13.501 1.00 96.94 99 SER A C 1
ATOM 713 O O . SER A 1 99 ? -9.368 -3.012 14.344 1.00 96.94 99 SER A O 1
ATOM 715 N N . THR A 1 100 ? -8.972 -4.374 12.601 1.00 97.69 100 THR A N 1
ATOM 716 C CA . THR A 1 100 ? -10.306 -5.004 12.603 1.00 97.69 100 THR A CA 1
ATOM 717 C C . THR A 1 100 ? -10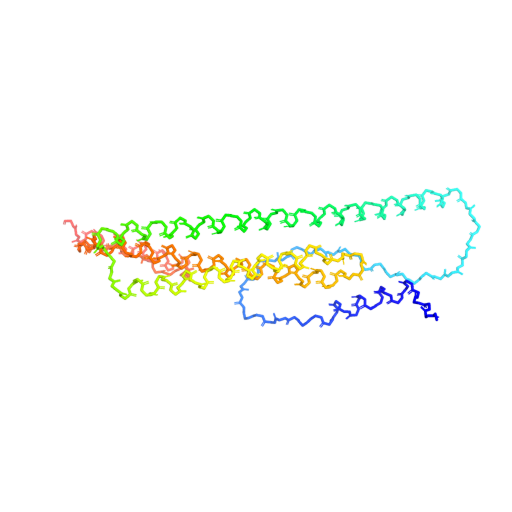.535 -5.855 13.853 1.00 97.69 100 THR A C 1
ATOM 719 O O . THR A 1 100 ? -11.621 -5.810 14.419 1.00 97.69 100 THR A O 1
ATOM 722 N N . ALA A 1 101 ? -9.544 -6.643 14.277 1.00 97.50 101 ALA A N 1
ATOM 723 C CA . ALA A 1 101 ? -9.648 -7.469 15.477 1.00 97.50 101 ALA A CA 1
ATOM 724 C C . ALA A 1 101 ? -9.761 -6.607 16.744 1.00 97.50 101 ALA A C 1
ATOM 726 O O . ALA A 1 101 ? -10.667 -6.837 17.540 1.00 97.50 101 ALA A O 1
ATOM 727 N N . ASP A 1 102 ? -8.916 -5.580 16.867 1.00 96.12 102 ASP A N 1
ATOM 728 C CA . ASP A 1 102 ? -8.926 -4.637 17.991 1.00 96.12 102 ASP A CA 1
ATOM 729 C C . ASP A 1 102 ? -10.280 -3.904 18.077 1.00 96.12 102 ASP A C 1
ATOM 731 O O . ASP A 1 102 ? -10.885 -3.804 19.142 1.00 96.12 102 ASP A O 1
ATOM 735 N N . PHE A 1 103 ? -10.815 -3.456 16.934 1.00 96.19 103 PHE A N 1
ATOM 736 C CA . PHE A 1 103 ? -12.139 -2.833 16.873 1.00 96.19 103 PHE A CA 1
ATOM 737 C C . PHE A 1 103 ? -13.255 -3.800 17.297 1.00 96.19 103 PHE A C 1
ATOM 739 O O . PHE A 1 103 ? -14.170 -3.425 18.025 1.00 96.19 103 PHE A O 1
ATOM 746 N N . MET A 1 104 ? -13.178 -5.064 16.873 1.00 97.00 104 MET A N 1
ATOM 747 C CA . MET A 1 104 ? -14.175 -6.076 17.227 1.00 97.00 104 MET A CA 1
ATOM 748 C C . MET A 1 104 ? -14.172 -6.414 18.717 1.00 97.00 104 MET A C 1
ATOM 750 O O . MET A 1 104 ? -15.235 -6.671 19.280 1.00 97.00 104 MET A O 1
ATOM 754 N N . GLU A 1 105 ? -13.004 -6.395 19.353 1.00 95.81 105 GLU A N 1
ATOM 755 C CA . GLU A 1 105 ? -12.880 -6.529 20.802 1.00 95.81 105 GLU A CA 1
ATOM 756 C C . GLU A 1 105 ? -13.574 -5.365 21.527 1.00 95.81 105 GLU A C 1
ATOM 758 O O . GLU A 1 105 ? -14.360 -5.595 22.445 1.00 95.81 105 GLU A O 1
ATOM 763 N N . ASN A 1 106 ? -13.375 -4.128 21.063 1.00 93.06 106 ASN A N 1
ATOM 764 C CA . ASN A 1 106 ? -14.027 -2.945 21.637 1.00 93.06 106 ASN A CA 1
ATOM 765 C C . ASN A 1 106 ? -15.544 -2.937 21.408 1.00 93.06 106 ASN A C 1
ATOM 767 O O . ASN A 1 106 ? -16.309 -2.580 22.306 1.00 93.06 106 ASN A O 1
ATOM 771 N N . LEU A 1 107 ? -16.003 -3.407 20.245 1.00 95.38 107 LEU A N 1
ATOM 772 C CA . LEU A 1 107 ? -17.432 -3.563 19.976 1.00 95.38 107 LEU A CA 1
ATOM 773 C C . LEU A 1 107 ? -18.078 -4.564 20.948 1.00 95.38 107 LEU A C 1
ATOM 775 O O . LEU A 1 107 ? -19.186 -4.334 21.423 1.00 95.38 107 LEU A O 1
ATOM 779 N N . GLN A 1 108 ? -17.381 -5.655 21.290 1.00 96.69 108 GLN A N 1
ATOM 780 C CA . GLN A 1 108 ? -17.866 -6.640 22.268 1.00 96.69 108 GLN A CA 1
ATOM 781 C C . GLN A 1 108 ? -17.913 -6.092 23.699 1.00 96.69 108 GLN A C 1
ATOM 783 O O . GLN A 1 108 ? -18.756 -6.529 24.482 1.00 96.69 108 GLN A O 1
ATOM 788 N N . ARG A 1 109 ? -17.033 -5.144 24.043 1.00 95.12 109 ARG A N 1
ATOM 789 C CA . ARG A 1 109 ? -17.060 -4.440 25.336 1.00 95.12 109 ARG A CA 1
ATOM 790 C C . ARG A 1 109 ? -18.209 -3.438 25.450 1.00 95.12 109 ARG A C 1
ATOM 792 O O . ARG A 1 109 ? -18.639 -3.151 26.562 1.00 95.12 109 ARG A O 1
ATOM 799 N N . GLY A 1 110 ? -18.740 -2.969 24.320 1.00 94.50 110 GLY A N 1
ATOM 800 C CA . GLY A 1 110 ? -19.764 -1.924 24.276 1.00 94.50 110 GLY A CA 1
ATOM 801 C C . GLY A 1 110 ? -19.192 -0.506 24.337 1.00 94.50 110 GLY A C 1
ATOM 802 O O . GLY A 1 110 ? -19.941 0.429 24.603 1.00 94.50 110 GLY A O 1
ATOM 803 N N . ASP A 1 111 ? -17.892 -0.348 24.070 1.00 91.38 111 ASP A N 1
ATOM 804 C CA . ASP A 1 111 ? -17.185 0.940 24.127 1.00 91.38 111 ASP A CA 1
ATOM 805 C C . ASP A 1 111 ? -17.324 1.758 22.829 1.00 91.38 111 ASP A C 1
ATOM 807 O O . ASP A 1 111 ? -16.824 2.874 22.736 1.00 91.38 111 ASP A O 1
ATOM 811 N N . VAL A 1 112 ? -17.987 1.201 21.810 1.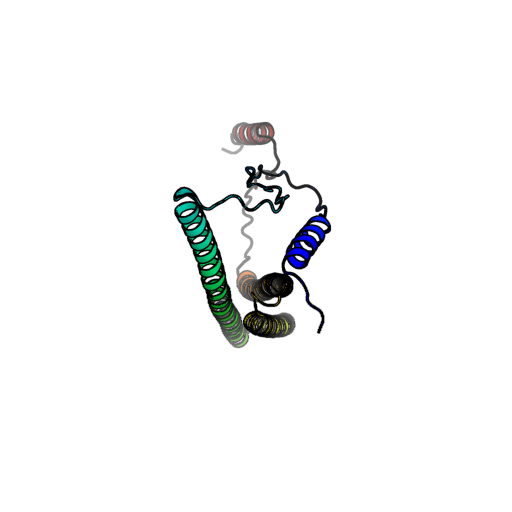00 93.62 112 VAL A N 1
ATOM 812 C CA . VAL A 1 112 ? -18.105 1.789 20.471 1.00 93.62 112 VAL A CA 1
ATOM 813 C C . VAL A 1 112 ? -19.530 2.272 20.233 1.00 93.62 112 VAL A C 1
ATOM 815 O O . VAL A 1 112 ? -20.494 1.514 20.366 1.00 93.62 112 VAL A O 1
ATOM 818 N N . THR A 1 113 ? -19.672 3.532 19.833 1.00 94.50 113 THR A N 1
ATOM 819 C CA . THR A 1 113 ? -20.963 4.093 19.431 1.00 94.50 113 THR A CA 1
ATOM 820 C C . THR A 1 113 ? -21.374 3.609 18.036 1.00 94.50 113 THR A C 1
ATOM 822 O O . THR A 1 113 ? -20.542 3.305 17.181 1.00 94.50 113 THR A O 1
ATOM 825 N N . GLY A 1 114 ? -22.680 3.585 17.750 1.00 95.25 114 GLY A N 1
ATOM 826 C CA . GLY A 1 114 ? -23.168 3.171 16.426 1.00 95.25 114 GLY A CA 1
ATOM 827 C C . GLY A 1 114 ? -22.670 4.057 15.271 1.00 95.25 114 GLY A C 1
ATOM 828 O O . GLY A 1 114 ? -22.550 3.585 14.144 1.00 95.25 114 GLY A O 1
ATOM 829 N N . GLU A 1 115 ? -22.351 5.330 15.529 1.00 95.12 115 GLU A N 1
ATOM 830 C CA . GLU A 1 115 ? -21.774 6.230 14.521 1.00 95.12 115 GLU A CA 1
ATOM 831 C C . GLU A 1 115 ? -20.320 5.861 14.201 1.00 95.12 115 GLU A C 1
ATOM 833 O O . GLU A 1 115 ? -19.954 5.730 13.030 1.00 95.12 115 GLU A O 1
ATOM 838 N N . GLU A 1 116 ? -19.509 5.623 15.232 1.00 94.88 116 GLU A N 1
ATOM 839 C CA . GLU A 1 116 ? -18.124 5.167 15.091 1.00 94.88 116 GLU A CA 1
ATOM 840 C C . GLU A 1 116 ? -18.037 3.833 14.354 1.00 94.88 116 GLU A C 1
ATOM 842 O O . GLU A 1 116 ? -17.155 3.648 13.514 1.00 94.88 116 GLU A O 1
ATOM 847 N N . GLU A 1 117 ? -18.987 2.928 14.602 1.00 96.25 117 GLU A N 1
ATOM 848 C CA . GLU A 1 117 ? -19.079 1.662 13.884 1.00 96.25 117 GLU A CA 1
ATOM 849 C C . GLU A 1 117 ? -19.266 1.865 12.375 1.00 96.25 117 GLU A C 1
ATOM 851 O O . GLU A 1 117 ? -18.552 1.261 11.568 1.00 96.25 117 GLU A O 1
ATOM 856 N N . ILE A 1 118 ? -20.174 2.755 11.968 1.00 97.38 118 ILE A N 1
ATOM 857 C CA . ILE A 1 118 ? -20.407 3.058 10.550 1.00 97.38 118 ILE A CA 1
ATOM 858 C C . ILE A 1 118 ? -19.141 3.646 9.912 1.00 97.38 118 ILE A C 1
ATOM 860 O O . ILE A 1 118 ? -18.734 3.224 8.823 1.00 97.38 118 ILE A O 1
ATOM 864 N N . VAL A 1 119 ? -18.500 4.607 10.584 1.00 96.75 119 VAL A N 1
ATOM 865 C CA . VAL A 1 119 ? -17.266 5.248 10.101 1.00 96.75 119 VAL A CA 1
ATOM 866 C C . VAL A 1 119 ? -16.136 4.227 9.965 1.00 96.75 119 VAL A C 1
ATOM 868 O O . VAL A 1 119 ? -15.423 4.226 8.954 1.00 96.75 119 VAL A O 1
ATOM 871 N N . PHE A 1 120 ? -15.995 3.324 10.935 1.00 96.94 120 PHE A N 1
ATOM 872 C CA . PHE A 1 120 ? -14.998 2.265 10.904 1.00 96.94 120 PHE A CA 1
ATOM 873 C C . PHE A 1 120 ? -15.208 1.323 9.714 1.00 96.94 120 PHE A C 1
ATOM 875 O O . PHE A 1 120 ? -14.280 1.104 8.931 1.00 96.94 120 PHE A O 1
ATOM 882 N N . TRP A 1 121 ? -16.425 0.802 9.518 1.00 97.69 121 TRP A N 1
ATOM 883 C CA . TRP A 1 121 ? -16.706 -0.130 8.421 1.00 97.69 121 TRP A CA 1
ATOM 884 C C . TRP A 1 121 ? -16.506 0.501 7.042 1.00 97.69 121 TRP A C 1
ATOM 886 O O . TRP A 1 121 ? -15.941 -0.148 6.157 1.00 97.69 121 TRP A O 1
ATOM 896 N N . ASN A 1 122 ? -16.896 1.767 6.870 1.00 98.12 122 ASN A N 1
ATOM 897 C CA . ASN A 1 122 ? -16.651 2.513 5.635 1.00 98.12 122 ASN A CA 1
ATOM 898 C C . ASN A 1 122 ? -15.147 2.678 5.373 1.00 98.12 122 ASN A C 1
ATOM 900 O O . ASN A 1 122 ? -14.661 2.344 4.291 1.00 98.12 122 ASN A O 1
ATOM 904 N N . THR A 1 123 ? -14.388 3.106 6.384 1.00 97.44 123 THR A N 1
ATOM 905 C CA . THR A 1 123 ? -12.931 3.291 6.268 1.00 97.44 123 THR A CA 1
ATOM 906 C C . THR A 1 123 ? -12.223 1.965 5.981 1.00 97.44 123 THR A C 1
ATOM 908 O O . THR A 1 123 ? -11.305 1.905 5.162 1.00 97.44 123 THR A O 1
ATOM 911 N N . ARG A 1 124 ? -12.682 0.868 6.595 1.00 97.88 124 ARG A N 1
ATOM 912 C CA . ARG A 1 124 ? -12.165 -0.485 6.354 1.00 97.88 124 ARG A CA 1
ATOM 913 C C . ARG A 1 124 ? -12.439 -0.951 4.928 1.00 97.88 124 ARG A C 1
ATOM 915 O O . ARG A 1 124 ? -11.559 -1.551 4.314 1.00 97.88 124 ARG A O 1
ATOM 922 N N . ALA A 1 125 ? -13.630 -0.686 4.396 1.00 98.19 125 ALA A N 1
ATOM 923 C CA . ALA A 1 125 ? -13.953 -1.008 3.010 1.00 98.19 125 ALA A CA 1
ATOM 924 C C . ALA A 1 125 ? -13.024 -0.264 2.034 1.00 98.19 125 ALA A C 1
ATOM 926 O O . ALA A 1 125 ? -12.481 -0.882 1.117 1.00 98.19 125 ALA A O 1
ATOM 927 N N . GLU A 1 126 ? -12.765 1.026 2.273 1.00 98.19 126 GLU A N 1
ATOM 928 C CA . GLU A 1 126 ? -11.812 1.810 1.475 1.00 98.19 126 GLU A CA 1
ATOM 929 C C . GLU A 1 126 ? -10.372 1.281 1.593 1.00 98.19 126 GLU A C 1
ATOM 931 O O . GLU A 1 126 ? -9.673 1.147 0.583 1.00 98.19 126 GLU A O 1
ATOM 936 N N . ALA A 1 127 ? -9.930 0.907 2.798 1.00 97.62 127 ALA A N 1
ATOM 937 C CA . ALA A 1 127 ? -8.622 0.289 3.010 1.00 97.62 127 ALA A CA 1
ATOM 938 C C . ALA A 1 127 ? -8.474 -1.001 2.184 1.00 97.62 127 ALA A C 1
ATOM 940 O O . ALA A 1 127 ? -7.548 -1.114 1.380 1.00 97.62 127 ALA A O 1
ATOM 941 N N . MET A 1 128 ? -9.438 -1.922 2.280 1.00 98.00 128 MET A N 1
ATOM 942 C CA . MET A 1 128 ? -9.431 -3.183 1.527 1.00 98.00 128 MET A CA 1
ATOM 943 C C . MET A 1 128 ? -9.457 -2.970 0.005 1.00 98.00 128 MET A C 1
ATOM 945 O O . MET A 1 128 ? -8.764 -3.670 -0.737 1.00 98.00 128 MET A O 1
ATOM 949 N N . GLU A 1 129 ? -10.223 -1.992 -0.480 1.00 98.38 129 GLU A N 1
ATOM 950 C CA . GLU A 1 129 ? -10.265 -1.667 -1.909 1.00 98.38 129 GLU A CA 1
ATOM 951 C C . GLU A 1 129 ? -8.922 -1.105 -2.399 1.00 98.38 129 GLU A C 1
ATOM 953 O O . GLU A 1 129 ? -8.414 -1.486 -3.461 1.00 98.38 129 GLU A O 1
ATOM 958 N N . THR A 1 130 ? -8.280 -0.239 -1.608 1.00 98.00 130 THR A N 1
ATOM 959 C CA . THR A 1 130 ? -6.951 0.272 -1.968 1.00 98.00 130 THR A CA 1
ATOM 960 C C . THR A 1 130 ? -5.857 -0.790 -1.886 1.00 98.00 130 THR A C 1
ATOM 962 O O . THR A 1 130 ? -4.959 -0.771 -2.729 1.00 98.00 130 THR A O 1
ATOM 965 N N . GLU A 1 131 ? -5.931 -1.742 -0.950 1.00 98.06 131 GLU A N 1
ATOM 966 C CA . GLU A 1 131 ? -5.056 -2.924 -0.904 1.00 98.06 131 GLU A CA 1
ATOM 967 C C . GLU A 1 131 ? -5.182 -3.766 -2.178 1.00 98.06 131 GLU A C 1
ATOM 969 O O . GLU A 1 131 ? -4.171 -4.118 -2.794 1.00 98.06 131 GLU A O 1
ATOM 974 N N . ARG A 1 132 ? -6.417 -4.035 -2.625 1.00 98.38 132 ARG A N 1
ATOM 975 C CA . ARG A 1 132 ? -6.685 -4.765 -3.872 1.00 98.38 132 ARG A CA 1
ATOM 976 C C . ARG A 1 132 ? -6.110 -4.033 -5.081 1.00 98.38 132 ARG A C 1
ATOM 978 O O . ARG A 1 132 ? -5.350 -4.621 -5.849 1.00 98.38 132 ARG A O 1
ATOM 985 N N . SER A 1 133 ? -6.408 -2.739 -5.201 1.00 98.31 133 SER A N 1
ATOM 986 C CA . SER A 1 133 ? -5.847 -1.866 -6.238 1.00 98.31 133 SER A CA 1
ATOM 987 C C . SER A 1 133 ? -4.312 -1.860 -6.231 1.00 98.31 133 SER A C 1
ATOM 989 O O . SER A 1 133 ? -3.677 -1.791 -7.284 1.00 98.31 133 SER A O 1
ATOM 991 N N . TYR A 1 134 ? -3.689 -1.885 -5.050 1.00 98.44 134 TYR A N 1
ATOM 992 C CA . TYR A 1 134 ? -2.236 -1.911 -4.912 1.00 98.44 134 TYR A CA 1
ATOM 993 C C . TYR A 1 134 ? -1.647 -3.258 -5.356 1.00 98.44 134 TYR A C 1
ATOM 995 O O . TYR A 1 134 ? -0.660 -3.263 -6.095 1.00 98.44 134 TYR A O 1
ATOM 1003 N N . SER A 1 135 ? -2.277 -4.377 -4.982 1.00 98.31 135 SER A N 1
ATOM 1004 C CA . SER A 1 135 ? -1.907 -5.717 -5.456 1.00 98.31 135 SER A CA 1
ATOM 1005 C C . SER A 1 135 ? -1.984 -5.815 -6.979 1.00 98.31 135 SER A C 1
ATOM 1007 O O . SER A 1 135 ? -1.016 -6.218 -7.619 1.00 98.31 135 SER A O 1
ATOM 1009 N N . GLU A 1 136 ? -3.096 -5.376 -7.572 1.00 98.50 136 GLU A N 1
ATOM 1010 C CA . GLU A 1 136 ? -3.296 -5.415 -9.022 1.00 98.50 136 GLU A CA 1
ATOM 1011 C C . GLU A 1 136 ? -2.248 -4.570 -9.759 1.00 98.50 136 GLU A C 1
ATOM 1013 O O . GLU A 1 136 ? -1.614 -5.042 -10.703 1.00 98.50 136 GLU A O 1
ATOM 1018 N N . ALA A 1 137 ? -1.984 -3.345 -9.292 1.00 98.25 137 ALA A N 1
ATOM 1019 C CA . ALA A 1 137 ? -0.942 -2.497 -9.868 1.00 98.25 137 ALA A CA 1
ATOM 1020 C C . ALA A 1 137 ? 0.449 -3.153 -9.793 1.00 98.25 137 ALA A C 1
ATOM 1022 O O . ALA A 1 137 ? 1.275 -2.977 -10.696 1.00 98.25 137 ALA A O 1
ATOM 1023 N N . LEU A 1 138 ? 0.723 -3.909 -8.724 1.00 97.69 138 LEU A N 1
ATOM 1024 C CA . LEU A 1 138 ? 1.979 -4.629 -8.550 1.00 97.69 138 LEU A CA 1
ATOM 1025 C C . LEU A 1 138 ? 2.108 -5.793 -9.540 1.00 97.69 138 LEU A C 1
ATOM 1027 O O . LEU A 1 138 ? 3.176 -5.956 -10.131 1.00 97.69 138 LEU A O 1
ATOM 1031 N N . ASP A 1 139 ? 1.037 -6.543 -9.783 1.00 97.81 139 ASP A N 1
ATOM 1032 C CA . ASP A 1 139 ? 1.020 -7.625 -10.775 1.00 97.81 139 ASP A CA 1
ATOM 1033 C C . ASP A 1 139 ? 1.156 -7.074 -12.202 1.00 97.81 139 ASP A C 1
ATOM 1035 O O . ASP A 1 139 ? 2.049 -7.471 -12.954 1.00 97.81 139 ASP A O 1
ATOM 1039 N N . ILE A 1 140 ? 0.404 -6.017 -12.521 1.00 97.50 140 ILE A N 1
ATOM 1040 C CA . ILE A 1 140 ? 0.525 -5.259 -13.773 1.00 97.50 140 ILE A CA 1
ATOM 1041 C C . ILE A 1 140 ? 1.955 -4.727 -13.971 1.00 97.50 140 ILE A C 1
ATOM 1043 O O . ILE A 1 140 ? 2.438 -4.635 -15.112 1.00 97.50 140 ILE A O 1
ATOM 1047 N N . TYR A 1 141 ? 2.641 -4.334 -12.892 1.00 96.31 141 TYR A N 1
ATOM 1048 C CA . TYR A 1 141 ? 4.048 -3.957 -12.939 1.00 96.31 141 TYR A CA 1
ATOM 1049 C C . TYR A 1 141 ? 4.932 -5.161 -13.245 1.00 96.31 141 TYR A C 1
ATOM 1051 O O . TYR A 1 141 ? 5.773 -5.019 -14.130 1.00 96.31 141 TYR A O 1
ATOM 1059 N N . LYS A 1 142 ? 4.775 -6.311 -12.573 1.00 94.94 142 LYS A N 1
ATOM 1060 C CA . LYS A 1 142 ? 5.594 -7.522 -12.799 1.00 94.94 142 LYS A CA 1
ATOM 1061 C C . LYS A 1 142 ? 5.622 -7.912 -14.274 1.00 94.94 142 LYS A C 1
ATOM 1063 O O . LYS A 1 142 ? 6.714 -8.054 -14.825 1.00 94.94 142 LYS A O 1
ATOM 1068 N N . ASP A 1 143 ? 4.459 -7.916 -14.916 1.00 96.00 143 ASP A N 1
ATOM 1069 C CA . ASP A 1 143 ? 4.288 -8.340 -16.311 1.00 96.00 143 ASP A CA 1
ATOM 1070 C C . ASP A 1 143 ? 4.910 -7.385 -17.341 1.00 96.00 143 ASP A C 1
ATOM 1072 O O . ASP A 1 143 ? 5.177 -7.755 -18.486 1.00 96.00 143 ASP A O 1
ATOM 1076 N N . ALA A 1 144 ? 5.167 -6.126 -16.975 1.00 94.69 144 ALA A N 1
ATOM 1077 C CA . ALA A 1 144 ? 5.772 -5.175 -17.901 1.00 94.69 144 ALA A CA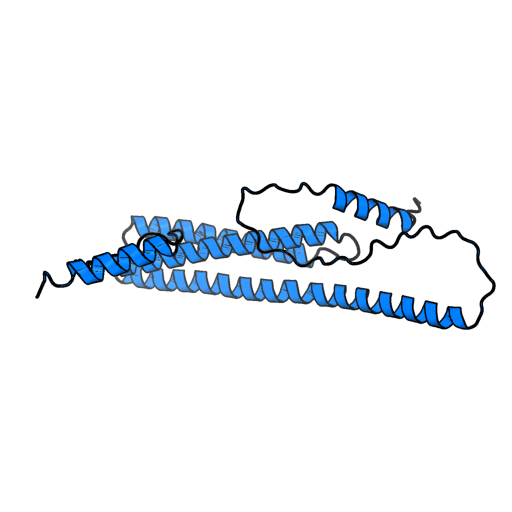 1
ATOM 1078 C C . ALA A 1 144 ? 7.264 -5.487 -18.146 1.00 94.69 144 ALA A C 1
ATOM 1080 O O . ALA A 1 144 ? 8.051 -5.642 -17.213 1.00 94.69 144 ALA A O 1
ATOM 1081 N N . SER A 1 145 ? 7.692 -5.511 -19.410 1.00 92.56 145 SER A N 1
ATOM 1082 C CA . SER A 1 145 ? 9.097 -5.74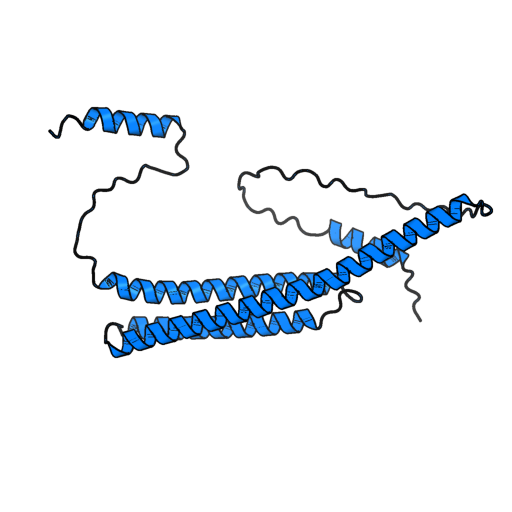8 -19.775 1.00 92.56 145 SER A CA 1
ATOM 1083 C C . SER A 1 145 ? 9.923 -4.457 -19.765 1.00 92.56 145 SER A C 1
ATOM 1085 O O . SER A 1 145 ? 9.571 -3.487 -20.439 1.00 92.56 145 SER A O 1
ATOM 1087 N N . TRP A 1 146 ? 11.064 -4.475 -19.064 1.00 87.00 146 TRP A N 1
ATOM 1088 C CA . TRP A 1 146 ? 12.058 -3.392 -19.096 1.00 87.00 146 TRP A CA 1
ATOM 1089 C C . TRP A 1 146 ? 12.734 -3.246 -20.464 1.00 87.00 146 TRP A C 1
ATOM 1091 O O . TRP A 1 146 ? 13.028 -2.130 -20.874 1.00 87.00 146 TRP A O 1
ATOM 1101 N N . ILE A 1 147 ? 12.947 -4.356 -21.178 1.00 89.12 147 ILE A N 1
ATOM 1102 C CA . ILE A 1 147 ? 13.668 -4.370 -22.459 1.00 89.12 147 ILE A CA 1
ATOM 1103 C C . ILE A 1 147 ? 12.798 -3.771 -23.566 1.00 89.12 147 ILE A C 1
ATOM 1105 O O . ILE A 1 147 ? 13.265 -2.968 -24.366 1.00 89.12 147 ILE A O 1
ATOM 1109 N N . ARG A 1 148 ? 11.513 -4.147 -23.604 1.00 93.38 148 ARG A N 1
ATOM 1110 C CA . ARG A 1 148 ? 10.605 -3.718 -24.675 1.00 93.38 148 ARG A CA 1
ATOM 1111 C C . ARG A 1 148 ? 10.069 -2.302 -24.465 1.00 93.38 148 ARG A C 1
ATOM 1113 O O . ARG A 1 148 ? 9.871 -1.585 -25.439 1.00 93.38 148 ARG A O 1
ATOM 1120 N N . ASN A 1 149 ? 9.767 -1.912 -23.223 1.00 93.56 149 ASN A N 1
ATOM 1121 C CA . ASN A 1 149 ? 9.171 -0.606 -22.939 1.00 93.56 149 ASN A CA 1
ATOM 1122 C C . ASN A 1 149 ? 9.552 -0.082 -21.534 1.00 93.56 149 ASN A C 1
ATOM 1124 O O . ASN A 1 149 ? 8.743 -0.161 -20.599 1.00 93.56 149 ASN A O 1
ATOM 1128 N N . PRO A 1 150 ? 10.768 0.477 -21.373 1.00 91.25 150 PRO A N 1
ATOM 1129 C CA . PRO A 1 150 ? 11.258 0.958 -20.079 1.00 91.25 150 PRO A CA 1
ATOM 1130 C C . PRO A 1 150 ? 10.439 2.139 -19.542 1.00 91.25 150 PRO A C 1
ATOM 1132 O O . PRO A 1 150 ? 10.185 2.223 -18.341 1.00 91.25 150 PRO A O 1
ATOM 1135 N N . VAL A 1 151 ? 9.950 3.018 -20.424 1.00 94.00 151 VAL A N 1
ATOM 1136 C CA . VAL A 1 151 ? 9.123 4.176 -20.047 1.00 94.00 151 VAL A CA 1
ATOM 1137 C C . VAL A 1 151 ? 7.813 3.718 -19.407 1.00 94.00 151 VAL A C 1
ATOM 1139 O O . VAL A 1 151 ? 7.435 4.201 -18.339 1.00 94.00 151 VAL A O 1
ATOM 1142 N N . ASN A 1 152 ? 7.133 2.741 -20.012 1.00 95.19 152 ASN A N 1
ATOM 1143 C CA . ASN A 1 152 ? 5.905 2.184 -19.448 1.00 95.19 152 ASN A CA 1
ATOM 1144 C C . ASN A 1 152 ? 6.158 1.490 -18.101 1.00 95.19 152 ASN A C 1
ATOM 1146 O O . ASN A 1 152 ? 5.400 1.682 -17.151 1.00 95.19 152 ASN A O 1
ATOM 1150 N N . LYS A 1 153 ? 7.256 0.734 -17.981 1.00 94.19 153 LYS A N 1
ATOM 1151 C CA . LYS A 1 153 ? 7.646 0.088 -16.719 1.00 94.19 153 LYS A CA 1
ATOM 1152 C C . LYS A 1 153 ? 7.886 1.115 -15.607 1.00 94.19 153 LYS A C 1
ATOM 1154 O O . LYS A 1 153 ? 7.426 0.908 -14.487 1.00 94.19 153 LYS A O 1
ATOM 1159 N N . TYR A 1 154 ? 8.531 2.239 -15.918 1.00 93.38 154 TYR A N 1
ATOM 1160 C CA . TYR A 1 154 ? 8.747 3.332 -14.968 1.00 93.38 154 TYR A CA 1
ATOM 1161 C C . TYR A 1 154 ? 7.437 4.024 -14.547 1.00 93.38 154 TYR A C 1
ATOM 1163 O O . TYR A 1 154 ? 7.226 4.302 -13.363 1.00 93.38 154 TYR A O 1
ATOM 1171 N N . ARG A 1 155 ? 6.508 4.249 -15.488 1.00 96.75 155 ARG A N 1
ATOM 1172 C CA . ARG A 1 155 ? 5.167 4.781 -15.176 1.00 96.75 155 ARG A CA 1
ATOM 1173 C C . ARG A 1 155 ? 4.417 3.867 -14.208 1.00 96.75 155 ARG A C 1
ATOM 1175 O O . ARG A 1 155 ? 3.968 4.335 -13.164 1.00 96.75 155 ARG A O 1
ATOM 1182 N N . LYS A 1 156 ? 4.383 2.562 -14.494 1.00 97.38 156 LYS A N 1
ATOM 1183 C CA . LYS A 1 156 ? 3.800 1.553 -13.596 1.00 97.38 156 LYS A CA 1
ATOM 1184 C C . LYS A 1 156 ? 4.499 1.518 -12.236 1.00 97.38 156 LYS A C 1
ATOM 1186 O O . LYS A 1 156 ? 3.845 1.418 -11.207 1.00 97.38 156 LYS A O 1
ATOM 1191 N N . GLN A 1 157 ? 5.822 1.682 -12.196 1.00 96.44 157 GLN A N 1
ATOM 1192 C CA . GLN A 1 157 ? 6.560 1.780 -10.932 1.00 96.44 157 GLN A CA 1
ATOM 1193 C C . GLN A 1 157 ? 6.071 2.952 -10.066 1.00 96.44 157 GLN A C 1
ATOM 1195 O O . GLN A 1 157 ? 5.965 2.832 -8.845 1.00 96.44 157 GLN A O 1
ATOM 1200 N N . THR A 1 158 ? 5.791 4.095 -10.693 1.00 97.12 158 THR A N 1
ATOM 1201 C CA . THR A 1 158 ? 5.286 5.295 -10.012 1.00 97.12 158 THR A CA 1
ATOM 1202 C C . THR A 1 158 ? 3.866 5.081 -9.500 1.00 97.12 158 THR A C 1
ATOM 1204 O O . THR A 1 158 ? 3.563 5.452 -8.367 1.00 97.12 158 THR A O 1
ATOM 1207 N N . GLU A 1 159 ? 3.025 4.423 -10.293 1.00 98.19 159 GLU A N 1
ATOM 1208 C CA . GLU A 1 159 ? 1.664 4.045 -9.914 1.00 98.19 159 GLU A CA 1
ATOM 1209 C C . GLU A 1 159 ? 1.640 3.125 -8.686 1.00 98.19 159 GLU A C 1
ATOM 1211 O O . GLU A 1 159 ? 0.974 3.444 -7.702 1.00 98.19 159 GLU A O 1
ATOM 1216 N N . VAL A 1 160 ? 2.457 2.065 -8.679 1.00 98.31 160 VAL A N 1
ATOM 1217 C CA . VAL A 1 160 ? 2.628 1.156 -7.529 1.00 98.31 160 VAL A CA 1
ATOM 1218 C C . VAL A 1 160 ? 3.010 1.931 -6.263 1.00 98.31 160 VAL A C 1
ATOM 1220 O O . VAL A 1 160 ? 2.447 1.711 -5.190 1.00 98.31 160 VAL A O 1
ATOM 1223 N N . ARG A 1 161 ? 3.944 2.887 -6.367 1.00 97.81 161 ARG A N 1
ATOM 1224 C CA . ARG A 1 161 ? 4.337 3.742 -5.231 1.00 97.81 161 ARG A CA 1
ATOM 1225 C C . ARG A 1 161 ? 3.199 4.652 -4.766 1.00 97.81 161 ARG A C 1
ATOM 1227 O O . ARG A 1 161 ? 3.085 4.892 -3.567 1.00 97.81 161 ARG A O 1
ATOM 1234 N N . GLY A 1 162 ? 2.392 5.169 -5.690 1.00 98.12 162 GLY A N 1
ATOM 1235 C CA . GLY A 1 162 ? 1.216 5.981 -5.382 1.00 98.12 162 GLY A CA 1
ATOM 1236 C C . GLY A 1 162 ? 0.157 5.181 -4.628 1.00 98.12 162 GLY A C 1
ATOM 1237 O O . GLY A 1 162 ? -0.262 5.596 -3.550 1.00 98.12 162 GLY A O 1
ATOM 1238 N N . LYS A 1 163 ? -0.201 4.000 -5.144 1.00 98.44 163 LYS A N 1
ATOM 1239 C CA . LYS A 1 163 ? -1.169 3.089 -4.517 1.00 98.44 163 LYS A CA 1
ATOM 1240 C C . LYS A 1 163 ? -0.715 2.646 -3.124 1.00 98.44 163 LYS A C 1
ATOM 1242 O O . LYS A 1 163 ? -1.485 2.799 -2.186 1.00 98.44 163 LYS A O 1
ATOM 1247 N N . LYS A 1 164 ? 0.563 2.279 -2.948 1.00 98.12 164 LYS A N 1
ATOM 1248 C CA . LYS A 1 164 ? 1.144 1.995 -1.620 1.00 98.12 164 LYS A CA 1
ATOM 1249 C C . LYS A 1 164 ? 0.905 3.127 -0.611 1.00 98.12 164 LYS A C 1
ATOM 1251 O O . LYS A 1 164 ? 0.558 2.871 0.536 1.00 98.12 164 LYS A O 1
ATOM 1256 N N . ARG A 1 165 ? 1.136 4.386 -1.010 1.00 98.44 165 ARG A N 1
ATOM 1257 C CA . ARG A 1 165 ? 0.942 5.545 -0.117 1.00 98.44 165 ARG A CA 1
ATOM 1258 C C . ARG A 1 165 ? -0.524 5.732 0.268 1.00 98.44 165 ARG A C 1
ATOM 1260 O O . ARG A 1 165 ? -0.783 6.127 1.397 1.00 98.44 165 ARG A O 1
ATOM 1267 N N . LEU A 1 166 ? -1.449 5.470 -0.657 1.00 98.12 166 LEU A N 1
ATOM 1268 C CA . LEU A 1 166 ? -2.885 5.531 -0.382 1.00 98.12 166 LEU A CA 1
ATOM 1269 C C . LEU A 1 166 ? -3.305 4.442 0.605 1.00 98.12 166 LEU A C 1
ATOM 1271 O O . LEU A 1 166 ? -3.922 4.779 1.606 1.00 98.12 166 LEU A O 1
ATOM 1275 N N . THR A 1 167 ? -2.894 3.190 0.386 1.00 98.12 167 THR A N 1
ATOM 1276 C CA . THR A 1 167 ? -3.150 2.084 1.324 1.00 98.12 167 THR A CA 1
ATOM 1277 C C . THR A 1 167 ? -2.660 2.425 2.728 1.00 98.12 167 THR A C 1
ATOM 1279 O O . THR A 1 167 ? -3.434 2.392 3.679 1.00 98.12 167 THR A O 1
ATOM 1282 N N . ARG A 1 168 ? -1.408 2.887 2.850 1.00 98.06 168 ARG A N 1
ATOM 1283 C CA . ARG A 1 168 ? -0.848 3.295 4.143 1.00 98.06 168 ARG A CA 1
ATOM 1284 C C . ARG A 1 168 ? -1.655 4.414 4.808 1.00 98.06 168 ARG A C 1
ATOM 1286 O O . ARG A 1 168 ? -1.821 4.400 6.020 1.00 98.06 168 ARG A O 1
ATOM 1293 N N . LYS A 1 169 ? -2.151 5.388 4.036 1.00 98.19 169 LYS A N 1
ATOM 1294 C CA . LYS A 1 169 ? -2.970 6.489 4.565 1.00 98.19 169 LYS A CA 1
ATOM 1295 C C . LYS A 1 169 ? -4.285 5.972 5.158 1.00 98.19 169 LYS A C 1
ATOM 1297 O O . LYS A 1 169 ? -4.682 6.432 6.221 1.00 98.19 169 LYS A O 1
ATOM 1302 N N . TYR A 1 170 ? -4.943 5.030 4.487 1.00 98.00 170 TYR A N 1
ATOM 1303 C CA . TYR A 1 170 ? -6.178 4.432 4.992 1.00 98.00 170 TYR A CA 1
ATOM 1304 C C . TYR A 1 170 ? -5.944 3.564 6.228 1.00 98.00 170 TYR A C 1
ATOM 1306 O O . TYR A 1 170 ? -6.693 3.680 7.193 1.00 98.00 170 TYR A O 1
ATOM 1314 N N . ASN A 1 171 ? -4.854 2.799 6.258 1.00 97.56 171 ASN A N 1
ATOM 1315 C CA . ASN A 1 171 ? -4.482 2.015 7.436 1.00 97.56 171 ASN A CA 1
ATOM 1316 C C . ASN A 1 171 ? -4.147 2.901 8.641 1.00 97.56 171 ASN A C 1
ATOM 1318 O O . ASN A 1 171 ? -4.608 2.632 9.744 1.00 97.56 171 ASN A O 1
ATOM 1322 N N . GLN A 1 172 ? -3.445 4.015 8.422 1.00 97.81 172 GLN A N 1
ATOM 1323 C CA . GLN A 1 172 ? -3.233 5.032 9.458 1.00 97.81 172 GLN A CA 1
ATOM 1324 C C . GLN A 1 172 ? -4.549 5.652 9.943 1.00 97.81 172 GLN A C 1
ATOM 1326 O O . GLN A 1 172 ? -4.692 5.935 11.127 1.00 97.81 172 GLN A O 1
ATOM 1331 N N . SER A 1 173 ? -5.522 5.845 9.047 1.00 97.00 173 SER A N 1
ATOM 1332 C CA . SER A 1 173 ? -6.851 6.327 9.431 1.00 97.00 173 SER A CA 1
ATOM 1333 C C . SER A 1 173 ? -7.574 5.318 10.328 1.00 97.00 173 SER A C 1
ATOM 1335 O O . SER A 1 173 ? -8.136 5.724 11.340 1.00 97.00 173 SER A O 1
ATOM 1337 N N . LEU A 1 174 ? -7.522 4.018 10.009 1.00 96.81 174 LEU A N 1
ATOM 1338 C CA . LEU A 1 174 ? -8.085 2.955 10.856 1.00 96.81 174 LEU A CA 1
ATOM 1339 C C . LEU A 1 174 ? -7.434 2.914 12.241 1.00 96.81 174 LEU A C 1
ATOM 1341 O O . LEU A 1 174 ? -8.132 2.812 13.244 1.00 96.81 174 LEU A O 1
ATOM 1345 N N . GLU A 1 175 ? -6.108 3.018 12.294 1.00 96.31 175 GLU A N 1
ATOM 1346 C CA . GLU A 1 175 ? -5.361 3.049 13.552 1.00 96.31 175 GLU A CA 1
ATOM 1347 C C . GLU A 1 175 ? -5.744 4.269 14.398 1.00 96.31 175 GLU A C 1
ATOM 1349 O O . GLU A 1 175 ? -6.086 4.112 15.566 1.00 96.31 175 GLU A O 1
ATOM 1354 N N . SER A 1 176 ? -5.819 5.459 13.792 1.00 95.31 176 SER A N 1
ATOM 1355 C CA . SER A 1 176 ? -6.234 6.679 14.498 1.00 95.31 176 SER A CA 1
ATOM 1356 C C . SER A 1 176 ? -7.672 6.623 15.024 1.00 95.31 176 SER A C 1
ATOM 1358 O O . SER A 1 176 ? -7.943 7.136 16.108 1.00 95.31 176 SER A O 1
ATOM 1360 N N . LEU A 1 177 ? -8.590 5.971 14.294 1.00 94.25 177 LEU A N 1
ATOM 1361 C CA . LEU A 1 177 ? -9.960 5.753 14.762 1.00 94.25 177 LEU A CA 1
ATOM 1362 C C . LEU A 1 177 ? -9.955 4.853 15.999 1.00 94.25 177 LEU A C 1
ATOM 1364 O O . LEU A 1 177 ? -10.547 5.224 17.009 1.00 94.25 177 LEU A O 1
ATOM 1368 N N . ASN A 1 178 ? -9.217 3.741 15.961 1.00 93.81 178 ASN A N 1
ATOM 1369 C CA . ASN A 1 178 ? -9.069 2.862 17.120 1.00 93.81 178 ASN A CA 1
ATOM 1370 C C . ASN A 1 178 ? -8.456 3.596 18.324 1.00 93.81 178 ASN A C 1
ATOM 1372 O O . ASN A 1 178 ? -8.981 3.489 19.425 1.00 93.81 178 ASN A O 1
ATOM 1376 N N . GLU A 1 179 ? -7.385 4.371 18.133 1.00 91.38 179 GLU A N 1
ATOM 1377 C CA . GLU A 1 179 ? -6.749 5.154 19.206 1.00 91.38 179 GLU A CA 1
ATOM 1378 C C . GLU A 1 179 ? -7.700 6.190 19.821 1.00 91.38 179 GLU A C 1
ATOM 1380 O O . GLU A 1 179 ? -7.741 6.352 21.043 1.00 91.38 179 GLU A O 1
ATOM 1385 N N . SER A 1 180 ? -8.500 6.865 18.990 1.00 89.38 180 SER A N 1
ATOM 1386 C CA . SER A 1 180 ? -9.458 7.866 19.463 1.00 89.38 180 SER A CA 1
ATOM 1387 C C . SER A 1 180 ? -10.548 7.273 20.364 1.00 89.38 180 SER A C 1
ATOM 1389 O O . SER A 1 180 ? -10.929 7.918 21.341 1.00 89.38 180 SER A O 1
ATOM 1391 N N . MET A 1 181 ? -10.958 6.022 20.116 1.00 84.81 181 MET A N 1
ATOM 1392 C CA . MET A 1 181 ? -11.919 5.297 20.961 1.00 84.81 181 MET A CA 1
ATOM 1393 C C . MET A 1 181 ? -11.351 5.025 22.362 1.00 84.81 181 MET A C 1
ATOM 1395 O O . MET A 1 181 ? -12.071 5.135 23.350 1.00 84.81 181 MET A O 1
ATOM 1399 N N . TYR A 1 182 ? -10.046 4.751 22.484 1.00 80.50 182 TYR A N 1
ATOM 1400 C CA . TYR A 1 182 ? -9.406 4.561 23.793 1.00 80.50 182 TYR A CA 1
ATOM 1401 C C . TYR A 1 182 ? -9.251 5.875 24.576 1.00 80.50 182 TYR A C 1
ATOM 1403 O O . TYR A 1 182 ? -9.423 5.902 25.795 1.00 80.50 182 TYR A O 1
ATOM 1411 N N . SER A 1 183 ? -8.941 6.983 23.895 1.00 70.88 183 SER A N 1
ATOM 1412 C CA . SER A 1 183 ? -8.669 8.271 24.555 1.00 70.88 183 SER A CA 1
ATOM 1413 C C . SER A 1 183 ? -9.924 8.967 25.104 1.00 70.88 183 SER A C 1
ATOM 1415 O O . SER A 1 183 ? -9.797 9.893 25.913 1.00 70.88 183 SER A O 1
ATOM 1417 N N . GLY A 1 184 ? -11.124 8.548 24.688 1.00 60.03 184 GLY A N 1
ATOM 1418 C CA . GLY A 1 184 ? -12.389 9.143 25.129 1.00 60.03 184 GLY A CA 1
ATOM 1419 C C . GLY A 1 184 ? -12.761 8.838 26.584 1.00 60.03 184 GLY A C 1
ATOM 1420 O O . GLY A 1 184 ? -13.564 9.569 27.160 1.00 60.03 184 GLY A O 1
ATOM 1421 N N . SER A 1 185 ? -12.158 7.817 27.209 1.00 51.38 185 SER A N 1
ATOM 1422 C CA . SER A 1 185 ? -12.558 7.367 28.552 1.00 51.38 185 SER A CA 1
ATOM 1423 C C . SER A 1 185 ? -11.683 7.877 29.710 1.00 51.38 185 SER A C 1
ATOM 1425 O O . SER A 1 185 ? -12.066 7.696 30.865 1.00 51.38 185 SER A O 1
ATOM 1427 N N . GLU A 1 186 ? -10.543 8.535 29.453 1.00 52.25 186 GLU A N 1
ATOM 1428 C CA . GLU A 1 186 ? -9.624 8.986 30.523 1.00 52.25 186 GLU A CA 1
ATOM 1429 C C . GLU A 1 186 ? -9.245 10.474 30.483 1.00 52.25 186 GLU A C 1
ATOM 1431 O O . GLU A 1 186 ? -8.399 10.919 31.258 1.00 52.25 186 GLU A O 1
ATOM 1436 N N . THR A 1 187 ? -9.914 11.308 29.681 1.00 50.00 187 THR A N 1
ATOM 1437 C CA . THR A 1 187 ? -9.755 12.772 29.791 1.00 50.00 187 THR A CA 1
ATOM 1438 C C . THR A 1 187 ? -10.543 13.341 30.979 1.00 50.00 187 THR A C 1
ATOM 1440 O O . THR A 1 187 ? -11.353 14.256 30.863 1.00 50.00 187 THR A O 1
ATOM 1443 N N . SER A 1 188 ? -10.254 12.822 32.176 1.00 44.62 188 SER A N 1
ATOM 1444 C CA . SER A 1 188 ? -10.435 13.575 33.414 1.00 44.62 188 SER A CA 1
ATOM 1445 C C . SER A 1 188 ? -9.466 14.753 33.380 1.00 44.62 188 SER A C 1
ATOM 1447 O O . SER A 1 188 ? -8.255 14.579 33.266 1.00 44.62 188 SER A O 1
ATOM 1449 N N . SER A 1 189 ? -10.018 15.961 33.424 1.00 49.50 189 SER A N 1
ATOM 1450 C CA . SER A 1 189 ? -9.323 17.241 33.332 1.00 49.50 189 SER A CA 1
ATOM 1451 C C . SER A 1 189 ? -8.145 17.371 34.307 1.00 49.50 189 SER A C 1
ATOM 1453 O O . SER A 1 189 ? -8.299 17.856 35.423 1.00 49.50 189 SER A O 1
ATOM 1455 N N . ILE A 1 190 ? -6.937 17.034 33.866 1.00 49.44 190 ILE A N 1
ATOM 1456 C CA . ILE A 1 190 ? -5.729 17.696 34.354 1.00 49.44 190 ILE A CA 1
ATOM 1457 C C . ILE A 1 190 ? -5.390 18.752 33.314 1.00 49.44 190 ILE A C 1
ATOM 1459 O O . ILE A 1 190 ? -4.858 18.469 32.243 1.00 49.44 190 ILE A O 1
ATOM 1463 N N . ALA A 1 191 ? -5.754 19.993 33.633 1.00 50.00 191 ALA A N 1
ATOM 1464 C CA . ALA A 1 191 ? -5.223 21.175 32.984 1.00 50.00 191 ALA A CA 1
ATOM 1465 C C . ALA A 1 191 ? -3.715 21.233 33.266 1.00 50.00 191 ALA A C 1
ATOM 1467 O O . ALA A 1 191 ? -3.258 21.900 34.192 1.00 50.00 191 ALA A O 1
ATOM 1468 N N . ALA A 1 192 ? -2.928 20.494 32.489 1.00 53.69 192 ALA A N 1
ATOM 1469 C CA . ALA A 1 192 ? -1.504 20.734 32.409 1.00 53.69 192 ALA A CA 1
ATOM 1470 C C . ALA A 1 192 ? -1.331 22.064 31.669 1.00 53.69 192 ALA A C 1
ATOM 1472 O O . ALA A 1 192 ? -1.411 22.137 30.445 1.00 53.69 192 ALA A O 1
ATOM 1473 N N . SER A 1 193 ? -1.130 23.131 32.440 1.00 50.19 193 SER A N 1
ATOM 1474 C CA . SER A 1 193 ? -0.517 24.373 31.976 1.00 50.19 193 SER A CA 1
ATOM 1475 C C . SER A 1 193 ? 0.908 24.060 31.504 1.00 50.19 193 SER A C 1
ATOM 1477 O O . SER A 1 193 ? 1.886 24.306 32.203 1.00 50.19 193 SER A O 1
ATOM 1479 N N . SER A 1 194 ? 1.043 23.418 30.345 1.00 50.97 194 SER A N 1
ATOM 1480 C CA . SER A 1 194 ? 2.321 23.245 29.667 1.00 50.97 194 SER A CA 1
ATOM 1481 C C . SER A 1 194 ? 2.352 24.243 28.521 1.00 50.97 194 SER A C 1
ATOM 1483 O O . SER A 1 194 ? 1.871 23.967 27.418 1.00 50.97 194 SER A O 1
ATOM 1485 N N . GLY A 1 195 ? 2.874 25.434 28.813 1.00 53.53 195 GLY A N 1
ATOM 1486 C CA . GLY A 1 195 ? 3.212 26.428 27.805 1.00 53.53 195 GLY A CA 1
ATOM 1487 C C . GLY A 1 195 ? 4.148 25.797 26.782 1.00 53.53 195 GLY A C 1
ATOM 1488 O O . GLY A 1 195 ? 5.323 25.566 27.055 1.00 53.53 195 GLY A O 1
ATOM 1489 N N . SER A 1 196 ? 3.605 25.467 25.614 1.00 56.16 196 SER A N 1
ATOM 1490 C CA . SER A 1 196 ? 4.420 25.081 24.469 1.00 56.16 196 SER A CA 1
ATOM 1491 C C . SER A 1 196 ? 5.124 26.340 23.967 1.00 56.16 196 SER A C 1
ATOM 1493 O O . SER A 1 196 ? 4.439 27.341 23.736 1.00 56.16 196 SER A O 1
ATOM 1495 N N . PRO A 1 197 ? 6.458 26.336 23.808 1.00 54.59 197 PRO A N 1
ATOM 1496 C CA . PRO A 1 197 ? 7.151 27.497 23.279 1.00 54.59 197 PRO A CA 1
ATOM 1497 C C . PRO A 1 197 ? 6.627 27.815 21.867 1.00 54.59 197 PRO A C 1
ATOM 1499 O O . PRO A 1 197 ? 6.358 26.896 21.080 1.00 54.59 197 PRO A O 1
ATOM 1502 N N . PRO A 1 198 ? 6.437 29.101 21.534 1.00 50.69 198 PRO A N 1
ATOM 1503 C CA . PRO A 1 198 ? 5.859 29.500 20.263 1.00 50.69 198 PRO A CA 1
ATOM 1504 C C . PRO A 1 198 ? 6.775 29.124 19.092 1.00 50.69 198 PRO A C 1
ATOM 1506 O O . PRO A 1 198 ? 7.879 29.633 18.959 1.00 50.69 198 PRO A O 1
ATOM 1509 N N . GLY A 1 199 ? 6.256 28.267 18.207 1.00 45.19 199 GLY A N 1
ATOM 1510 C CA . GLY A 1 199 ? 6.568 28.228 16.777 1.00 45.19 199 GLY A CA 1
ATOM 1511 C C . GLY A 1 199 ? 7.984 27.808 16.365 1.00 45.19 199 GLY A C 1
ATOM 1512 O O . GLY A 1 199 ? 8.955 28.539 16.514 1.00 45.19 199 GLY A O 1
ATOM 1513 N N . SER A 1 200 ? 8.067 26.706 15.620 1.00 50.19 200 SER A N 1
ATOM 1514 C CA . SER A 1 200 ? 9.248 26.200 14.895 1.00 50.19 200 SER A CA 1
ATOM 1515 C C . SER A 1 200 ? 9.833 27.137 13.812 1.00 50.19 200 SER A C 1
ATOM 1517 O O . SER A 1 200 ? 10.617 26.685 12.983 1.00 50.19 200 SER A O 1
ATOM 1519 N N . ASN A 1 201 ? 9.439 28.415 13.797 1.00 52.47 201 ASN A N 1
ATOM 1520 C CA . ASN A 1 201 ? 9.917 29.479 12.909 1.00 52.47 201 ASN A CA 1
ATOM 1521 C C . ASN A 1 201 ? 10.345 30.751 13.674 1.00 52.47 201 ASN A C 1
ATOM 1523 O O . ASN A 1 201 ? 10.636 31.763 13.037 1.00 52.47 201 ASN A O 1
ATOM 1527 N N . ALA A 1 202 ? 10.358 30.737 15.010 1.00 53.88 202 ALA A N 1
ATOM 1528 C CA . ALA A 1 202 ? 10.884 31.846 15.796 1.00 53.88 202 ALA A CA 1
ATOM 1529 C C . ALA A 1 202 ? 12.397 31.984 15.545 1.00 53.88 202 ALA A C 1
ATOM 1531 O O . ALA A 1 202 ? 13.131 30.991 15.565 1.00 53.88 202 ALA A O 1
ATOM 1532 N N . SER A 1 203 ? 12.871 33.203 15.262 1.00 60.50 203 SER A N 1
ATOM 1533 C CA . SER A 1 203 ? 14.309 33.473 15.174 1.00 60.50 203 SER A CA 1
ATOM 1534 C C . SER A 1 203 ? 14.975 33.128 16.510 1.00 60.50 203 SER A C 1
ATOM 1536 O O . SER A 1 203 ? 14.342 33.182 17.564 1.00 60.50 203 SER A O 1
ATOM 1538 N N . ALA A 1 204 ? 16.264 32.779 16.487 1.00 60.16 204 ALA A N 1
ATOM 1539 C CA . ALA A 1 204 ? 17.011 32.435 17.703 1.00 60.16 204 ALA A CA 1
ATOM 1540 C C . ALA A 1 204 ? 16.958 33.539 18.785 1.00 60.16 204 ALA A C 1
ATOM 1542 O O . ALA A 1 204 ? 17.128 33.247 19.965 1.00 60.16 204 ALA A O 1
ATOM 1543 N N . GLU A 1 205 ? 16.697 34.784 18.383 1.00 61.31 205 GLU A N 1
ATOM 1544 C CA . GLU A 1 205 ? 16.477 35.939 19.262 1.00 61.31 205 GLU A CA 1
ATOM 1545 C C . GLU A 1 205 ? 15.147 35.829 20.022 1.00 61.31 205 GLU A C 1
ATOM 1547 O O . GLU A 1 205 ? 15.137 35.937 21.240 1.00 61.31 205 GLU A O 1
ATOM 1552 N N . SER A 1 206 ? 14.052 35.459 19.350 1.00 62.03 206 SER A N 1
ATOM 1553 C CA . SER A 1 206 ? 12.738 35.285 19.989 1.00 62.03 206 SER A CA 1
ATOM 1554 C C . SER A 1 206 ? 12.691 34.120 20.988 1.00 62.03 206 SER A C 1
ATOM 1556 O O . SER A 1 206 ? 11.870 34.139 21.902 1.00 62.03 206 SER A O 1
ATOM 1558 N N . ILE A 1 207 ? 13.555 33.110 20.830 1.00 61.44 207 ILE A N 1
ATOM 1559 C CA . ILE A 1 207 ? 13.686 32.008 21.799 1.00 61.44 207 ILE A CA 1
ATOM 1560 C C . ILE A 1 207 ? 14.443 32.470 23.053 1.00 61.44 207 ILE A C 1
ATOM 1562 O O . ILE A 1 207 ? 14.140 31.998 24.147 1.00 61.44 207 ILE A O 1
ATOM 1566 N N . ARG A 1 208 ? 15.410 33.389 22.908 1.00 65.62 208 ARG A N 1
ATOM 1567 C CA . ARG A 1 208 ? 16.132 33.974 24.048 1.00 65.62 208 ARG A CA 1
ATOM 1568 C C . ARG A 1 208 ? 15.242 34.907 24.852 1.00 65.62 208 ARG A C 1
ATOM 1570 O O . ARG A 1 208 ? 15.146 34.708 26.053 1.00 65.62 208 ARG A O 1
ATOM 1577 N N . ASP A 1 209 ? 14.517 35.803 24.186 1.00 70.81 209 ASP A N 1
ATOM 1578 C CA . ASP A 1 209 ? 13.608 36.731 24.868 1.00 70.81 209 ASP A CA 1
ATOM 1579 C C . ASP A 1 209 ? 12.540 35.976 25.679 1.00 70.81 209 ASP A C 1
ATOM 1581 O O . ASP A 1 209 ? 12.244 36.341 26.810 1.00 70.81 209 ASP A O 1
ATOM 1585 N N . TRP A 1 210 ? 12.013 34.861 25.157 1.00 71.62 210 TRP A N 1
ATOM 1586 C CA . TRP A 1 210 ? 11.077 34.009 25.902 1.00 71.62 210 TRP A CA 1
ATOM 1587 C C . TRP A 1 210 ? 11.721 33.302 27.106 1.00 71.62 210 TRP A C 1
ATOM 1589 O O . TRP A 1 210 ? 11.082 33.144 28.146 1.00 71.62 210 TRP A O 1
ATOM 1599 N N . ALA A 1 211 ? 12.972 32.852 26.974 1.00 68.50 211 ALA A N 1
ATOM 1600 C CA . ALA A 1 211 ? 13.690 32.212 28.073 1.00 68.50 211 ALA A CA 1
ATOM 1601 C C . ALA A 1 211 ? 14.007 33.207 29.202 1.00 68.50 211 ALA A C 1
ATOM 1603 O O . ALA A 1 211 ? 13.886 32.849 30.375 1.00 68.50 211 ALA A O 1
ATOM 1604 N N . ASP A 1 212 ? 14.356 34.444 28.847 1.00 72.94 212 ASP A N 1
ATOM 1605 C CA . ASP A 1 212 ? 14.631 35.518 29.801 1.00 72.94 212 ASP A CA 1
ATOM 1606 C C . ASP A 1 212 ? 13.342 35.966 30.517 1.00 72.94 212 ASP A C 1
ATOM 1608 O O . ASP A 1 212 ? 13.337 36.095 31.740 1.00 72.94 212 ASP A O 1
ATOM 1612 N N . ASP A 1 213 ? 12.213 36.055 29.805 1.00 69.62 213 ASP A N 1
ATOM 1613 C CA . ASP A 1 213 ? 10.910 36.429 30.380 1.00 69.62 213 ASP A CA 1
ATOM 1614 C C . ASP A 1 213 ? 10.378 35.376 31.380 1.00 69.62 213 ASP A C 1
ATOM 1616 O O . ASP A 1 213 ? 9.712 35.699 32.366 1.00 69.62 213 ASP A O 1
ATOM 1620 N N . ILE A 1 214 ? 10.714 34.092 31.193 1.00 69.06 214 ILE A N 1
ATOM 1621 C CA . ILE A 1 214 ? 10.410 33.035 32.176 1.00 69.06 214 ILE A CA 1
ATOM 1622 C C . ILE A 1 214 ? 11.323 33.122 33.402 1.00 69.06 214 ILE A C 1
ATOM 1624 O O . ILE A 1 214 ? 10.863 32.882 34.521 1.00 69.06 214 ILE A O 1
ATOM 1628 N N . ALA A 1 215 ? 12.603 33.445 33.212 1.00 68.56 215 ALA A N 1
ATOM 1629 C CA . ALA A 1 215 ? 13.544 33.596 34.316 1.00 68.56 215 ALA A CA 1
ATOM 1630 C C . ALA A 1 215 ? 13.199 34.811 35.194 1.00 68.56 215 ALA A C 1
ATOM 1632 O O . ALA A 1 215 ? 13.315 34.728 36.414 1.00 68.56 215 ALA A O 1
ATOM 1633 N N . GLU A 1 216 ? 12.725 35.901 34.587 1.00 65.69 216 GLU A N 1
ATOM 1634 C CA . GLU A 1 216 ? 12.386 37.143 35.285 1.00 65.69 216 GLU A CA 1
ATOM 1635 C C . GLU A 1 216 ? 11.022 37.065 35.997 1.00 65.69 216 GLU A C 1
ATOM 1637 O O . GLU A 1 216 ? 10.888 37.501 37.141 1.00 65.69 216 GLU A O 1
ATOM 1642 N N . ASN A 1 217 ? 10.018 36.419 35.391 1.00 60.75 217 ASN A N 1
ATOM 1643 C CA . ASN A 1 217 ? 8.681 36.296 35.992 1.00 60.75 217 ASN A CA 1
ATOM 1644 C C . ASN A 1 217 ? 8.519 35.081 36.931 1.00 60.75 217 ASN A C 1
ATOM 1646 O O . ASN A 1 217 ? 7.534 34.988 37.671 1.00 60.75 217 ASN A O 1
ATOM 1650 N N . GLY A 1 218 ? 9.474 34.144 36.930 1.00 54.69 218 GLY A N 1
ATOM 1651 C CA . GLY A 1 218 ? 9.455 32.936 37.762 1.00 54.69 218 GLY A CA 1
ATOM 1652 C C . GLY A 1 218 ? 9.712 33.164 39.258 1.00 54.69 218 GLY A C 1
ATOM 1653 O O . GLY A 1 218 ? 9.423 32.274 40.059 1.00 54.69 218 GLY A O 1
ATOM 1654 N N . GLU A 1 219 ? 10.210 34.338 39.665 1.00 52.59 219 GLU A N 1
ATOM 1655 C CA . GLU A 1 219 ? 10.454 34.663 41.082 1.00 52.59 219 GLU A CA 1
ATOM 1656 C C . GLU A 1 219 ? 9.227 35.223 41.822 1.00 52.59 219 GLU A C 1
ATOM 1658 O O . GLU A 1 219 ? 9.234 35.291 43.049 1.00 52.59 219 GLU A O 1
ATOM 1663 N N . VAL A 1 220 ? 8.138 35.562 41.121 1.00 53.59 220 VAL A N 1
ATOM 1664 C CA . VAL A 1 220 ? 6.923 36.127 41.751 1.00 53.59 220 VAL A CA 1
ATOM 1665 C C . VAL A 1 220 ? 5.999 35.042 42.339 1.00 53.59 220 VAL A C 1
ATOM 1667 O O . VAL A 1 220 ? 5.070 35.348 43.083 1.00 53.59 220 VAL A O 1
ATOM 1670 N N . TYR A 1 221 ? 6.274 33.761 42.069 1.00 50.91 221 TYR A N 1
ATOM 1671 C CA . TYR A 1 221 ? 5.510 32.615 42.585 1.00 50.91 221 TYR A CA 1
ATOM 1672 C C . TYR A 1 221 ? 6.343 31.713 43.515 1.00 50.91 221 TYR A C 1
ATOM 1674 O O . TYR A 1 221 ? 6.372 30.489 43.352 1.00 50.91 221 TYR A O 1
ATOM 1682 N N . ARG A 1 222 ? 7.013 32.308 44.510 1.00 48.47 222 ARG A N 1
ATOM 1683 C CA . ARG A 1 222 ? 7.526 31.600 45.695 1.00 48.47 222 ARG A CA 1
ATOM 1684 C C . ARG A 1 222 ? 7.037 32.235 46.986 1.00 48.47 222 ARG A C 1
ATOM 1686 O O . ARG A 1 222 ? 7.031 33.480 47.063 1.00 48.47 222 ARG A O 1
#

Organism: NCBI:txid2862362

Radius of gyration: 29.6 Å; chains: 1; bounding box: 70×46×89 Å

Secondary structure (DSSP, 8-state):
-----HHHHHHHHHHHHHTS----PPP---PPPP-------------------THHHHHHHHHHHHHHHHHHHHHHHHHHHHHHHHHHHHHHHHHHHHHHHHHHHHHHHT-S-HHHHHHHHHHHHHHHHHHHHHHHHHHHHHHS-TTT-HHHHHHHHHHHHHHHHHHHHHHHHHHHHHHHHHHTT----------PPS-TT--HHHHHHHHHHHHHHTTTT-

Sequence (222 aa):
MYGFTSSQYLVDVAILLSNLPTRRSPQRPVLAPCLVSTALVCLSFSTSIPPLTPSMAEAAAAFLGAGATVGAAALVGGSGFTGRHENSLREEIQATKKSTADFMENLQRGDVTGEEEIVFWNTRAEAMETERSYSEALDIYKDASWIRNPVNKYRKQTEVRGKKRLTRKYNQSLESLNESMYSGSETSSIAASSGSPPGSNASAESIRDWADDIAENGEVYR

Foldseek 3Di:
DDDDDPVVVVVVVVVVVVPDPPPDDPDDDDDDDDDPPDDPDDPPDDPDDDPDDPVVVVVVVVVVVVVVVVVVCVVVVLVVLLVVLVVLLVVLVVLLVVLVVLVVVCVVVVLDDPVLVVVLVVLSVQLVVLSVVLVVLSVVLNPDDCVPCVPVNVVSSVVNVVSSVSNVVSSVVSVVSSVVSVVVPPPPDPPPPPPDQDDPPDDPVSVVVVVVVCVVVVVVPD

pLDDT: mean 74.28, std 21.16, range [39.88, 98.5]